Protein AF-A0A174A152-F1 (afdb_monomer)

Foldseek 3Di:
DVVVVLLVVVLCCCCPVVVHDCVLLVVLCVVCVVLCVVVVHDLLADALVSVVVSLLVPQALALVSSVSSLVSSLVSNQVCLVVVNHPVSDRNSVVQDSDPVSSLNSHNPVSNDQDAPVRLVVLCVPPDQLLLNLLLVCLLQLVDDVQSLQLQVFFLVQCDPQWHAGPVRDIAGHDPVSNVSLVVQLPDQWDADPVRDTDGFDQHGHSHTHHPPLPDPDSVSSSVVQQVSLVRSCVVSVPSQSGSVSSNLSSLLNLLVVCCVVVVDDLLCCLDLVNQVVSCRRNVCSPDDSVRCCSRHSSPD

Radius of gyration: 23.69 Å; Cα contacts (8 Å, |Δi|>4): 393; chains: 1; bounding box: 52×45×64 Å

Secondary structure (DSSP, 8-state):
-TTHHHHHHHHHHHHHTT---THHHHHHHHHHHHHHHHHT--GGG--HHHHHHHHHHT-BSSHHHHHHHHHHHHHHHHHHHHTT-SSS---GGGGS--SHHHHGGGB-TTTS----HHHHHHHHTT-S-HHHHHHHHHHHTT---SSGGGGGT-BGGGEETTEEEPTTS-EEEPPHHHHHHHHHHHT--EEE-TTS-EEE--BTTBSS-B-TT-----HHHHHHHHHHHHHHHHHHHT-TT-SHHHHHHHHHHHHHHHHHHHHT--TTTTTSHHHHHHHHHHH--TTS-HHHHHHHHGGG-

Organism: NCBI:txid40520

Solvent-accessible surface area (backbone atoms only — not comparable to full-atom values): 16749 Å² total; per-residue (Å²): 92,60,66,48,68,65,52,53,50,51,45,45,45,34,40,75,75,65,71,42,82,45,64,66,53,55,55,47,43,57,70,44,21,69,59,25,60,72,66,73,44,55,84,44,62,44,50,54,72,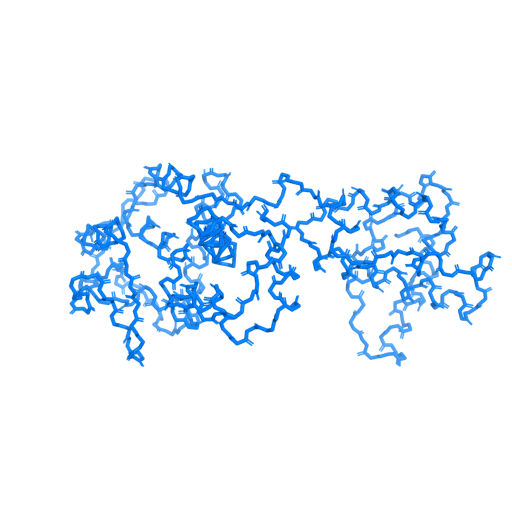56,46,58,54,51,51,50,69,62,54,26,58,44,66,64,62,42,52,51,51,50,54,49,52,36,54,51,18,48,49,33,34,76,69,68,69,27,86,84,58,57,56,40,61,73,74,56,66,83,51,67,80,71,46,53,80,35,46,28,69,86,65,46,63,65,58,48,69,67,54,49,53,60,56,42,66,76,49,84,50,42,43,60,39,31,54,54,51,30,40,22,62,24,50,57,64,99,54,63,22,53,60,57,67,36,43,48,90,37,50,58,88,46,38,38,51,45,97,89,67,54,66,28,69,48,53,72,69,51,43,52,29,35,57,56,13,34,69,50,54,57,47,62,46,94,89,66,52,71,40,71,39,64,45,76,57,17,23,33,47,41,49,84,83,63,89,59,86,48,65,67,53,30,36,52,50,52,50,52,52,33,52,51,51,22,62,77,71,69,38,92,44,50,42,74,70,47,28,34,50,18,32,55,50,40,51,51,52,51,48,28,66,76,67,72,45,53,88,83,58,52,58,41,68,78,53,37,51,70,54,22,74,39,55,74,49,66,84,54,52,51,69,58,47,45,66,72,46,53,92,79,112

Structure (mmCIF, N/CA/C/O backbone):
data_AF-A0A174A152-F1
#
_entry.id   AF-A0A174A152-F1
#
loop_
_atom_site.group_PDB
_atom_site.id
_atom_site.type_symbol
_atom_site.label_atom_id
_atom_site.label_alt_id
_atom_site.label_comp_id
_atom_site.label_asym_id
_atom_site.label_entity_id
_atom_site.label_seq_id
_atom_site.pdbx_PDB_ins_code
_atom_site.Cartn_x
_atom_site.Cartn_y
_atom_site.Cartn_z
_atom_site.occupancy
_atom_site.B_iso_or_equiv
_atom_site.auth_seq_id
_atom_site.auth_comp_id
_atom_site.auth_asym_id
_atom_site.auth_atom_id
_atom_site.pdbx_PDB_model_num
ATOM 1 N N . MET A 1 1 ? 19.607 -17.987 -16.609 1.00 89.00 1 MET A N 1
ATOM 2 C CA . MET A 1 1 ? 19.291 -16.715 -17.317 1.00 89.00 1 MET A CA 1
ATOM 3 C C . MET A 1 1 ? 19.514 -16.944 -18.815 1.00 89.00 1 MET A C 1
ATOM 5 O O . MET A 1 1 ? 20.278 -17.841 -19.132 1.00 89.00 1 MET A O 1
ATOM 9 N N . TYR A 1 2 ? 18.882 -16.218 -19.742 1.00 94.12 2 TYR A N 1
ATOM 10 C CA . TYR A 1 2 ? 19.313 -16.265 -21.159 1.00 94.12 2 TYR A CA 1
ATOM 11 C C . TYR A 1 2 ? 20.694 -15.599 -21.291 1.00 94.12 2 TYR A C 1
ATOM 13 O O . TYR A 1 2 ? 20.935 -14.659 -20.536 1.00 94.12 2 TYR A O 1
ATOM 21 N N . ASN A 1 3 ? 21.596 -16.071 -22.161 1.00 93.06 3 ASN A N 1
ATOM 22 C CA . ASN A 1 3 ? 22.979 -15.563 -22.280 1.00 93.06 3 ASN A CA 1
ATOM 23 C C . ASN A 1 3 ? 23.696 -15.390 -20.926 1.00 93.06 3 ASN A C 1
ATOM 25 O O . ASN A 1 3 ? 24.077 -14.290 -20.514 1.00 93.06 3 ASN A O 1
ATOM 29 N N . GLU A 1 4 ? 23.855 -16.494 -20.194 1.00 92.44 4 GLU A N 1
ATOM 30 C CA . GLU A 1 4 ? 24.301 -16.443 -18.798 1.00 92.44 4 GLU A CA 1
ATOM 31 C C . GLU A 1 4 ? 25.639 -15.750 -18.579 1.00 92.44 4 GLU A C 1
ATOM 33 O O . GLU A 1 4 ? 25.762 -15.004 -17.611 1.00 92.44 4 GLU A O 1
ATOM 38 N N . GLU A 1 5 ? 26.623 -15.980 -19.444 1.00 93.38 5 GLU A N 1
ATOM 39 C CA . GLU A 1 5 ? 27.961 -15.413 -19.269 1.00 93.38 5 GLU A CA 1
ATOM 40 C C . GLU A 1 5 ? 27.941 -13.885 -19.359 1.00 93.38 5 GLU A C 1
ATOM 42 O O . GLU A 1 5 ? 28.432 -13.214 -18.450 1.00 93.38 5 GLU A O 1
ATOM 47 N N . ARG A 1 6 ? 27.241 -13.334 -20.359 1.00 93.44 6 ARG A N 1
ATOM 48 C CA . ARG A 1 6 ? 27.034 -11.885 -20.521 1.00 93.44 6 ARG A CA 1
ATOM 49 C C . ARG A 1 6 ? 26.355 -11.277 -19.293 1.00 93.44 6 ARG A C 1
ATOM 51 O O . ARG A 1 6 ? 26.775 -10.249 -18.772 1.00 93.44 6 ARG A O 1
ATOM 58 N N . LYS A 1 7 ? 25.300 -11.918 -18.785 1.00 95.94 7 LYS A N 1
ATOM 59 C CA . LYS A 1 7 ? 24.581 -11.407 -17.608 1.00 95.94 7 LYS A CA 1
ATOM 60 C C . LYS A 1 7 ? 25.388 -11.545 -16.328 1.00 95.94 7 LYS A C 1
ATOM 62 O O . LYS A 1 7 ? 25.319 -10.659 -15.485 1.00 95.94 7 LYS A O 1
ATOM 67 N N . LYS A 1 8 ? 26.173 -12.612 -16.161 1.00 95.12 8 LYS A N 1
ATOM 68 C CA . LYS A 1 8 ? 27.110 -12.741 -15.033 1.00 95.12 8 LYS A CA 1
ATOM 69 C C . LYS A 1 8 ? 28.155 -11.629 -15.062 1.00 95.12 8 LYS A C 1
ATOM 71 O O . LYS A 1 8 ? 28.467 -11.092 -14.005 1.00 95.12 8 LYS A O 1
ATOM 76 N N . GLU A 1 9 ? 28.650 -11.265 -16.240 1.00 95.00 9 GLU A N 1
ATOM 77 C CA . GLU A 1 9 ? 29.581 -10.152 -16.415 1.00 95.00 9 GLU A CA 1
ATOM 78 C C . GLU A 1 9 ? 28.962 -8.811 -16.016 1.00 95.00 9 GLU A C 1
ATOM 80 O O . GLU A 1 9 ? 29.527 -8.112 -15.179 1.00 95.00 9 GLU A O 1
ATOM 85 N N . TYR A 1 10 ? 27.748 -8.514 -16.479 1.00 95.75 10 TYR A N 1
ATOM 86 C CA . TYR A 1 10 ? 27.031 -7.318 -16.034 1.00 95.75 10 TYR A CA 1
ATOM 87 C C . TYR A 1 10 ? 26.783 -7.295 -14.516 1.00 95.75 10 TYR A C 1
ATOM 89 O O . TYR A 1 10 ? 26.924 -6.262 -13.864 1.00 95.75 10 TYR A O 1
ATOM 97 N N . LEU A 1 11 ? 26.428 -8.437 -13.915 1.00 94.88 11 LEU A N 1
ATOM 98 C CA . LEU A 1 11 ? 26.234 -8.514 -12.464 1.00 94.88 11 LEU A CA 1
ATOM 99 C C . LEU A 1 11 ? 27.544 -8.290 -11.691 1.00 94.88 11 LEU A C 1
ATOM 101 O O . LEU A 1 11 ? 27.479 -7.735 -10.596 1.00 94.88 11 LEU A O 1
ATOM 105 N N . ARG A 1 12 ? 28.705 -8.685 -12.240 1.00 94.44 12 ARG A N 1
ATOM 106 C CA . ARG A 1 12 ? 30.021 -8.327 -11.680 1.00 94.44 12 ARG A CA 1
ATOM 107 C C . ARG A 1 12 ? 30.276 -6.831 -11.804 1.00 94.44 12 ARG A C 1
ATOM 109 O O . ARG A 1 12 ? 30.545 -6.212 -10.786 1.00 94.44 12 ARG A O 1
ATOM 116 N N . HIS A 1 13 ? 30.059 -6.244 -12.983 1.00 92.12 13 HIS A N 1
ATOM 117 C CA . HIS A 1 13 ? 30.176 -4.797 -13.209 1.00 92.12 13 HIS A CA 1
ATOM 118 C C . HIS A 1 13 ? 29.343 -3.977 -12.203 1.00 92.12 13 HIS A C 1
ATOM 120 O O . HIS A 1 13 ? 29.839 -3.031 -11.595 1.00 92.12 13 HIS A O 1
ATOM 126 N N . ILE A 1 14 ? 28.094 -4.380 -11.932 1.00 91.12 14 ILE A N 1
ATOM 127 C CA . ILE A 1 14 ? 27.245 -3.730 -10.914 1.00 91.12 14 ILE A CA 1
ATOM 128 C C . ILE A 1 14 ? 27.906 -3.725 -9.525 1.00 91.12 14 ILE A C 1
ATOM 130 O O . ILE A 1 14 ? 27.784 -2.744 -8.790 1.00 91.12 14 ILE A O 1
ATOM 134 N N . VAL A 1 15 ? 28.542 -4.828 -9.135 1.00 92.06 15 VAL A N 1
ATOM 135 C CA . VAL A 1 15 ? 29.136 -4.985 -7.801 1.00 92.06 15 VAL A CA 1
ATOM 136 C C . VAL A 1 15 ? 30.485 -4.284 -7.718 1.00 92.06 15 VAL A C 1
ATOM 138 O O . VAL A 1 15 ? 30.715 -3.520 -6.786 1.00 92.06 15 VAL A O 1
ATOM 141 N N . GLU A 1 16 ? 31.362 -4.567 -8.673 1.00 91.62 16 GLU A N 1
ATOM 142 C CA . GLU A 1 16 ? 32.774 -4.190 -8.659 1.00 91.62 16 GLU A CA 1
ATOM 143 C C . GLU A 1 16 ? 32.964 -2.724 -9.058 1.00 91.62 16 GLU A C 1
ATOM 145 O O . GLU A 1 16 ? 33.658 -1.992 -8.356 1.00 91.62 16 GLU A O 1
ATOM 150 N N . ASP A 1 17 ? 32.273 -2.269 -10.106 1.00 88.12 17 ASP A N 1
ATOM 151 C CA . ASP A 1 17 ? 32.495 -0.933 -10.668 1.00 88.12 17 ASP A CA 1
ATOM 152 C C . ASP A 1 17 ? 31.506 0.098 -10.112 1.00 88.12 17 ASP A C 1
ATOM 154 O O . ASP A 1 17 ? 31.862 1.254 -9.883 1.00 88.12 17 ASP A O 1
ATOM 158 N N . LEU A 1 18 ? 30.253 -0.307 -9.870 1.00 88.12 18 LEU A N 1
ATOM 159 C CA . LEU A 1 18 ? 29.205 0.606 -9.393 1.00 88.12 18 LEU A CA 1
ATOM 160 C C . LEU A 1 18 ? 28.971 0.539 -7.877 1.00 88.12 18 LEU A C 1
ATOM 162 O O . LEU A 1 18 ? 28.242 1.381 -7.346 1.00 88.12 18 LEU A O 1
ATOM 166 N N . GLY A 1 19 ? 29.531 -0.455 -7.178 1.00 86.56 19 GLY A N 1
ATOM 167 C CA . GLY A 1 19 ? 29.314 -0.657 -5.739 1.00 86.56 19 GLY A CA 1
ATOM 168 C C . GLY A 1 19 ? 27.847 -0.915 -5.368 1.00 86.56 19 GLY A C 1
ATOM 169 O O . GLY A 1 19 ? 27.404 -0.564 -4.274 1.00 86.56 19 GLY A O 1
ATOM 170 N N . GLN A 1 20 ? 27.055 -1.470 -6.290 1.00 88.31 20 GLN A N 1
ATOM 171 C CA . GLN A 1 20 ? 25.606 -1.627 -6.163 1.00 88.31 20 GLN A CA 1
ATOM 172 C C . GLN A 1 20 ? 25.186 -3.082 -5.911 1.00 88.31 20 GLN A C 1
ATOM 174 O O . GLN A 1 20 ? 25.922 -4.042 -6.118 1.00 88.31 20 GLN A O 1
ATOM 179 N N . THR A 1 21 ? 23.946 -3.258 -5.443 1.00 88.25 21 THR A N 1
ATOM 180 C CA . THR A 1 21 ? 23.367 -4.574 -5.129 1.00 88.25 21 THR A CA 1
ATOM 181 C C . THR A 1 21 ? 22.761 -5.232 -6.388 1.00 88.25 21 THR A C 1
ATOM 183 O O . THR A 1 21 ? 21.767 -4.720 -6.915 1.00 88.25 21 THR A O 1
ATOM 186 N N . PRO A 1 22 ? 23.264 -6.394 -6.854 1.00 90.50 22 PRO A N 1
ATOM 187 C CA . PRO A 1 22 ? 22.852 -7.014 -8.123 1.00 90.50 22 PRO A CA 1
ATOM 188 C C . PRO A 1 22 ? 21.510 -7.766 -8.061 1.00 90.50 22 PRO A C 1
ATOM 190 O O . PRO A 1 22 ? 20.989 -8.206 -9.085 1.00 90.50 22 PRO A O 1
ATOM 193 N N . GLN A 1 23 ? 20.921 -7.940 -6.875 1.00 90.62 23 GLN A N 1
ATOM 194 C CA . GLN A 1 23 ? 19.779 -8.830 -6.631 1.00 90.62 23 GLN A CA 1
ATOM 195 C C . GLN A 1 23 ? 18.553 -8.468 -7.475 1.00 90.62 23 GLN A C 1
ATOM 197 O O . GLN A 1 23 ? 17.862 -9.365 -7.954 1.00 90.62 23 GLN A O 1
ATOM 202 N N . SER A 1 24 ? 18.286 -7.171 -7.674 1.00 86.56 24 SER A N 1
ATOM 203 C CA . SER A 1 24 ? 17.142 -6.738 -8.491 1.00 86.56 24 SER A CA 1
ATOM 204 C C . SER A 1 24 ? 17.339 -7.104 -9.968 1.00 86.56 24 SER A C 1
ATOM 206 O O . SER A 1 24 ? 16.411 -7.626 -10.579 1.00 86.56 24 SER A O 1
ATOM 208 N N . ALA A 1 25 ? 18.546 -6.906 -10.512 1.00 92.19 25 ALA A N 1
ATOM 209 C CA . ALA A 1 25 ? 18.891 -7.295 -11.882 1.00 92.19 25 ALA A CA 1
ATOM 210 C C . ALA A 1 25 ? 18.849 -8.815 -12.060 1.00 92.19 25 ALA A C 1
ATOM 212 O O . ALA A 1 25 ? 18.153 -9.318 -12.938 1.00 92.19 25 ALA A O 1
ATOM 213 N N . LYS A 1 26 ? 19.480 -9.559 -11.146 1.00 93.94 26 LYS A N 1
ATOM 214 C CA . LYS A 1 26 ? 19.478 -11.027 -11.158 1.00 93.94 26 LYS A CA 1
ATOM 215 C C . LYS A 1 26 ? 18.062 -11.611 -11.120 1.00 93.94 26 LYS A C 1
ATOM 217 O O . LYS A 1 26 ? 17.754 -12.534 -11.869 1.00 93.94 26 LYS A O 1
ATOM 222 N N . ALA A 1 27 ? 17.193 -11.087 -10.252 1.00 92.25 27 ALA A N 1
ATOM 223 C CA . ALA A 1 27 ? 15.804 -11.533 -10.174 1.00 92.25 27 ALA A CA 1
ATOM 224 C C . ALA A 1 27 ? 15.047 -11.266 -11.483 1.00 92.25 27 ALA A C 1
ATOM 226 O O . ALA A 1 27 ? 14.267 -12.113 -11.921 1.00 92.25 27 ALA A O 1
ATOM 227 N N . LEU A 1 28 ? 15.297 -10.119 -12.120 1.00 93.56 28 LEU A N 1
ATOM 228 C CA . LEU A 1 28 ? 14.633 -9.748 -13.362 1.00 93.56 28 LEU A CA 1
ATOM 229 C C . LEU A 1 28 ? 15.108 -10.602 -14.542 1.00 93.56 28 LEU A C 1
ATOM 231 O O . LEU A 1 28 ? 14.268 -11.131 -15.255 1.00 93.56 28 LEU A O 1
ATOM 235 N N . PHE A 1 29 ? 16.410 -10.857 -14.668 1.00 96.06 29 PHE A N 1
ATOM 236 C CA . PHE A 1 29 ? 16.967 -11.746 -15.695 1.00 96.06 29 PHE A CA 1
ATOM 237 C C . PHE A 1 29 ? 16.467 -13.188 -15.613 1.00 96.06 29 PHE A C 1
ATOM 239 O O . PHE A 1 29 ? 16.352 -13.877 -16.623 1.00 96.06 29 PHE A O 1
ATOM 246 N N . ASN A 1 30 ? 16.185 -13.674 -14.404 1.00 94.25 30 ASN A N 1
ATOM 247 C CA . ASN A 1 30 ? 15.540 -14.974 -14.245 1.00 94.25 30 ASN A CA 1
ATOM 248 C C . ASN A 1 30 ? 14.075 -14.924 -14.684 1.00 94.25 30 ASN A C 1
ATOM 250 O O . ASN A 1 30 ? 13.597 -15.869 -15.297 1.00 94.25 30 ASN A O 1
ATOM 254 N N . LYS A 1 31 ? 13.376 -13.822 -14.395 1.00 92.69 31 LYS A N 1
ATOM 255 C CA . LYS A 1 31 ? 11.970 -13.627 -14.761 1.00 92.69 31 LYS A CA 1
ATOM 256 C C . LYS A 1 31 ? 11.764 -13.471 -16.273 1.00 92.69 31 LYS A C 1
ATOM 258 O O . LYS A 1 31 ? 10.715 -13.858 -16.769 1.00 92.69 31 LYS A O 1
ATOM 263 N N . THR A 1 32 ? 12.720 -12.882 -16.988 1.00 95.25 32 THR A N 1
ATOM 264 C CA . THR A 1 32 ? 12.633 -12.628 -18.438 1.00 95.25 32 THR A CA 1
ATOM 265 C C . THR A 1 32 ? 13.111 -13.795 -19.291 1.00 95.25 32 THR A C 1
ATOM 267 O O . THR A 1 32 ? 12.791 -13.825 -20.474 1.00 95.25 32 THR A O 1
ATOM 270 N N . LYS A 1 33 ? 13.842 -14.754 -18.704 1.00 95.19 33 LYS A N 1
ATOM 271 C CA . LYS A 1 33 ? 14.502 -15.854 -19.420 1.00 95.19 33 LYS A CA 1
ATOM 272 C C . LYS A 1 33 ? 13.580 -16.555 -20.417 1.00 95.19 33 LYS A C 1
ATOM 274 O O . LYS A 1 33 ? 13.961 -16.690 -21.567 1.00 95.19 33 LYS A O 1
ATOM 279 N N . ASP A 1 34 ? 12.387 -16.963 -19.994 1.00 93.75 34 ASP A N 1
ATOM 280 C CA . ASP A 1 34 ? 11.484 -17.734 -20.859 1.00 93.75 34 ASP A CA 1
ATOM 281 C C . ASP A 1 34 ? 11.028 -16.927 -22.088 1.00 93.75 34 ASP A C 1
ATOM 283 O O . ASP A 1 34 ? 10.806 -17.484 -23.159 1.00 93.75 34 ASP A O 1
ATOM 287 N N . TYR A 1 35 ? 10.914 -15.603 -21.949 1.00 95.81 35 TYR A N 1
ATOM 288 C CA . TYR A 1 35 ? 10.559 -14.710 -23.049 1.00 95.81 35 TYR A CA 1
ATOM 289 C C . TYR A 1 35 ? 11.751 -14.445 -23.984 1.00 95.81 35 TYR A C 1
ATOM 291 O O . TYR A 1 35 ? 11.583 -14.374 -25.196 1.00 95.81 35 TYR A O 1
ATOM 299 N N . GLU A 1 36 ? 12.962 -14.349 -23.433 1.00 96.69 36 GLU A N 1
ATOM 300 C CA . GLU A 1 36 ? 14.207 -14.275 -24.210 1.00 96.69 36 GLU A CA 1
ATOM 301 C C . GLU A 1 36 ? 14.470 -15.568 -24.994 1.00 96.69 36 GLU A C 1
ATOM 303 O O . GLU A 1 36 ? 14.772 -15.505 -26.183 1.00 96.69 36 GLU A O 1
ATOM 308 N N . ASP A 1 37 ? 14.268 -16.732 -24.364 1.00 95.62 37 ASP A N 1
ATOM 309 C CA . ASP A 1 37 ? 14.347 -18.051 -25.007 1.00 95.62 37 ASP A CA 1
ATOM 310 C C . ASP A 1 37 ? 13.328 -18.158 -26.157 1.00 95.62 37 ASP A C 1
ATOM 312 O O . ASP A 1 37 ? 13.658 -18.653 -27.233 1.00 95.62 37 ASP A O 1
ATOM 316 N N . LEU A 1 38 ? 12.099 -17.659 -25.956 1.00 95.06 38 LEU A N 1
ATOM 317 C CA . LEU A 1 38 ? 11.043 -17.658 -26.975 1.00 95.06 38 LEU A CA 1
ATOM 318 C C . LEU A 1 38 ? 11.417 -16.826 -28.209 1.00 95.06 38 LEU A C 1
ATOM 320 O O . LEU A 1 38 ? 11.110 -17.223 -29.332 1.00 95.06 38 LEU A O 1
ATOM 324 N N . LEU A 1 39 ? 12.042 -15.666 -28.003 1.00 95.06 39 LEU A N 1
ATOM 325 C CA . LEU A 1 39 ? 12.462 -14.778 -29.090 1.00 95.06 39 LEU A CA 1
ATOM 326 C C . LEU A 1 39 ? 13.845 -15.130 -29.647 1.00 95.06 39 LEU A C 1
ATOM 328 O O . LEU A 1 39 ? 14.214 -14.615 -30.702 1.00 95.06 39 LEU A O 1
ATOM 332 N N . ASN A 1 40 ? 14.596 -15.993 -28.954 1.00 95.50 40 ASN A N 1
ATOM 333 C CA . ASN A 1 40 ? 16.005 -16.281 -29.207 1.00 95.50 40 ASN A CA 1
ATOM 334 C C . ASN A 1 40 ? 16.840 -14.991 -29.337 1.00 95.50 40 ASN A C 1
ATOM 336 O O . ASN A 1 40 ? 17.638 -14.824 -30.262 1.00 95.50 40 ASN A O 1
ATOM 340 N N . LYS A 1 41 ? 16.595 -14.047 -28.423 1.00 95.06 41 LYS A N 1
ATOM 341 C CA . LYS A 1 41 ? 17.211 -12.716 -28.385 1.00 95.06 41 LYS A CA 1
ATOM 342 C C . LYS A 1 41 ? 17.517 -12.321 -26.949 1.00 95.06 41 LYS A C 1
ATOM 344 O O . LYS A 1 41 ? 16.787 -12.685 -26.030 1.00 95.06 41 LYS A O 1
ATOM 349 N N . ASP A 1 42 ? 18.583 -11.552 -26.771 1.00 95.81 42 ASP A N 1
ATOM 350 C CA . ASP A 1 42 ? 18.915 -10.966 -25.476 1.00 95.81 42 ASP A CA 1
ATOM 351 C C . ASP A 1 42 ? 18.057 -9.725 -25.207 1.00 95.81 42 ASP A C 1
ATOM 353 O O . ASP A 1 42 ? 17.697 -9.012 -26.142 1.00 95.81 42 ASP A O 1
ATOM 357 N N . LEU A 1 43 ? 17.763 -9.432 -23.937 1.00 95.38 43 LEU A N 1
ATOM 358 C CA . LEU A 1 43 ? 17.033 -8.224 -23.530 1.00 95.38 43 LEU A CA 1
ATOM 359 C C . LEU A 1 43 ? 17.594 -6.923 -24.112 1.00 95.38 43 LEU A C 1
ATOM 361 O O . LEU A 1 43 ? 16.805 -5.999 -24.308 1.00 95.38 43 LEU A O 1
ATOM 365 N N . CYS A 1 44 ? 18.912 -6.818 -24.319 1.00 95.50 44 CYS A N 1
ATOM 366 C CA . CYS A 1 44 ? 19.525 -5.618 -24.898 1.00 95.50 44 CYS A CA 1
ATOM 367 C C . CYS A 1 44 ? 19.273 -5.456 -26.403 1.00 95.50 44 CYS A C 1
ATOM 369 O O . CYS A 1 44 ? 19.519 -4.379 -26.930 1.00 95.50 44 CYS A O 1
ATOM 371 N N . ASP A 1 45 ? 18.790 -6.506 -27.068 1.00 96.06 45 ASP A N 1
ATOM 372 C CA . ASP A 1 45 ? 18.560 -6.570 -28.516 1.00 96.06 45 ASP A CA 1
ATOM 373 C C . ASP A 1 45 ? 17.056 -6.621 -28.855 1.00 96.06 45 ASP A C 1
ATOM 375 O O . ASP A 1 45 ? 16.653 -6.977 -29.966 1.00 96.06 45 ASP A O 1
ATOM 379 N N . PHE A 1 46 ? 16.194 -6.334 -27.875 1.00 96.75 46 PHE A N 1
ATOM 380 C CA . PHE A 1 46 ? 14.752 -6.275 -28.083 1.00 96.75 46 PHE A CA 1
ATOM 381 C C . PHE A 1 46 ? 14.349 -4.960 -28.743 1.00 96.75 46 PHE A C 1
ATOM 383 O O . PHE A 1 46 ? 14.719 -3.882 -28.291 1.00 96.75 46 PHE A O 1
ATOM 390 N N . THR A 1 47 ? 13.474 -5.053 -29.738 1.00 95.88 47 THR A N 1
ATOM 391 C CA . THR A 1 47 ? 12.761 -3.901 -30.299 1.00 95.88 47 THR A CA 1
ATOM 392 C C . THR A 1 47 ? 11.722 -3.363 -29.312 1.00 95.88 47 THR A C 1
ATOM 394 O O . THR A 1 47 ? 11.221 -4.096 -28.452 1.00 95.88 47 THR A O 1
ATOM 397 N N . PHE A 1 48 ? 11.284 -2.113 -29.489 1.00 94.31 48 PHE A N 1
ATOM 398 C CA . PHE A 1 48 ? 10.218 -1.530 -28.665 1.00 94.31 48 PHE A CA 1
ATOM 399 C C . PHE A 1 48 ? 8.944 -2.396 -28.607 1.00 94.31 48 PHE A C 1
ATOM 401 O O . PHE A 1 48 ? 8.356 -2.571 -27.541 1.00 94.31 48 PHE A O 1
ATOM 408 N N . SER A 1 49 ? 8.535 -3.008 -29.727 1.00 95.12 49 SER A N 1
ATOM 409 C CA . SER A 1 49 ? 7.358 -3.892 -29.758 1.00 95.12 49 SER A CA 1
ATOM 410 C C . SER A 1 49 ? 7.533 -5.150 -28.896 1.00 95.12 49 SER A C 1
ATOM 412 O O . SER A 1 49 ? 6.584 -5.612 -28.259 1.00 95.12 49 SER A O 1
ATOM 414 N N . GLU A 1 50 ? 8.741 -5.712 -28.857 1.00 96.31 50 GLU A N 1
ATOM 415 C CA . GLU A 1 50 ? 9.062 -6.872 -28.020 1.00 96.31 50 GLU A CA 1
ATOM 416 C C . GLU A 1 50 ? 9.109 -6.486 -26.537 1.00 96.31 50 GLU A C 1
ATOM 418 O O . GLU A 1 50 ? 8.629 -7.254 -25.698 1.00 96.31 50 GLU A O 1
ATOM 423 N N . ILE A 1 51 ? 9.599 -5.281 -26.226 1.00 96.25 51 ILE A N 1
ATOM 424 C CA . ILE A 1 51 ? 9.611 -4.706 -24.877 1.00 96.25 51 ILE A CA 1
ATOM 425 C C . ILE A 1 51 ? 8.184 -4.429 -24.376 1.00 96.25 51 ILE A C 1
ATOM 427 O O . ILE A 1 51 ? 7.848 -4.832 -23.263 1.00 96.25 51 ILE A O 1
ATOM 431 N N . ASP A 1 52 ? 7.319 -3.801 -25.178 1.00 93.38 52 ASP A N 1
ATOM 432 C CA . ASP A 1 52 ? 5.911 -3.519 -24.830 1.00 93.38 52 ASP A CA 1
ATOM 433 C C . ASP A 1 52 ? 5.154 -4.807 -24.441 1.00 93.38 52 ASP A C 1
ATOM 435 O O . ASP A 1 52 ? 4.478 -4.883 -23.404 1.00 93.38 52 ASP A O 1
ATOM 439 N N . LYS A 1 53 ? 5.367 -5.883 -25.206 1.00 93.25 53 LYS A N 1
ATOM 440 C CA . LYS A 1 53 ? 4.839 -7.216 -24.888 1.00 93.25 53 LYS A CA 1
ATOM 441 C C . LYS A 1 53 ? 5.459 -7.800 -23.619 1.00 93.25 53 LYS A C 1
ATOM 443 O O . LYS A 1 53 ? 4.717 -8.291 -22.766 1.00 93.25 53 LYS A O 1
ATOM 448 N N . LEU A 1 54 ? 6.782 -7.713 -23.445 1.00 94.44 54 LEU A N 1
ATOM 449 C CA . LEU A 1 54 ? 7.466 -8.190 -22.238 1.00 94.44 54 LEU A CA 1
ATOM 450 C C . LEU A 1 54 ? 6.909 -7.518 -20.978 1.00 94.44 54 LEU A C 1
ATOM 452 O O . LEU A 1 54 ? 6.585 -8.205 -20.008 1.00 94.44 54 LEU A O 1
ATOM 456 N N . LEU A 1 55 ? 6.770 -6.190 -20.981 1.00 92.81 55 LEU A N 1
ATOM 457 C CA . LEU A 1 55 ? 6.261 -5.436 -19.833 1.00 92.81 55 LEU A CA 1
ATOM 458 C C . LEU A 1 55 ? 4.845 -5.875 -19.451 1.00 92.81 55 LEU A C 1
ATOM 460 O O . LEU A 1 55 ? 4.541 -5.990 -18.261 1.00 92.81 55 LEU A O 1
ATOM 464 N N . SER A 1 56 ? 4.016 -6.218 -20.439 1.00 88.62 56 SER A N 1
ATOM 465 C CA . SER A 1 56 ? 2.672 -6.761 -20.214 1.00 88.62 56 SER A CA 1
ATOM 466 C C . SER A 1 56 ? 2.689 -8.109 -19.473 1.00 88.62 56 SER A C 1
ATOM 468 O O . SER A 1 56 ? 1.785 -8.396 -18.688 1.00 88.62 56 SER A O 1
ATOM 470 N N . THR A 1 57 ? 3.747 -8.917 -19.622 1.00 88.81 57 THR A N 1
ATOM 471 C CA . THR A 1 57 ? 3.892 -10.196 -18.895 1.00 88.81 57 THR A CA 1
ATOM 472 C C . THR A 1 57 ? 4.249 -10.023 -17.418 1.00 88.81 57 THR A C 1
ATOM 474 O O . THR A 1 57 ? 4.057 -10.932 -16.607 1.00 88.81 57 THR A O 1
ATOM 477 N N . PHE A 1 58 ? 4.766 -8.857 -17.012 1.00 85.69 58 PHE A N 1
ATOM 478 C CA . PHE A 1 58 ? 5.293 -8.683 -15.659 1.00 85.69 58 PHE A CA 1
ATOM 479 C C . PHE A 1 58 ? 4.236 -8.719 -14.563 1.00 85.69 58 PHE A C 1
ATOM 481 O O . PHE A 1 58 ? 4.619 -8.922 -13.401 1.00 85.69 58 PHE A O 1
ATOM 488 N N . ALA A 1 59 ? 2.959 -8.546 -14.910 1.00 76.81 59 ALA A N 1
ATOM 489 C CA . ALA A 1 59 ? 1.838 -8.525 -13.979 1.00 76.81 59 ALA A CA 1
ATOM 490 C C . ALA A 1 59 ? 2.129 -7.632 -12.755 1.00 76.81 59 ALA A C 1
ATOM 492 O O . ALA A 1 59 ? 1.989 -8.057 -11.597 1.00 76.81 59 ALA A O 1
ATOM 493 N N . ALA A 1 60 ? 2.628 -6.419 -13.019 1.00 83.12 60 ALA A N 1
ATOM 494 C CA . ALA A 1 60 ? 3.051 -5.484 -11.987 1.00 83.12 60 ALA A CA 1
ATOM 495 C C . ALA A 1 60 ? 1.846 -5.028 -11.152 1.00 83.12 60 ALA A C 1
ATOM 497 O O . ALA A 1 60 ? 0.762 -4.795 -11.679 1.00 83.12 60 ALA A O 1
ATOM 498 N N . SER A 1 61 ? 2.041 -4.907 -9.836 1.00 74.62 61 SER A N 1
ATOM 499 C CA . SER A 1 61 ? 0.979 -4.485 -8.907 1.00 74.62 61 SER A CA 1
ATOM 500 C C . SER A 1 61 ? 0.957 -2.977 -8.642 1.00 74.62 61 SER A C 1
ATOM 502 O O . SER A 1 61 ? 0.054 -2.499 -7.967 1.00 74.62 61 SER A O 1
ATOM 504 N N . SER A 1 62 ? 1.948 -2.229 -9.139 1.00 80.31 62 SER A N 1
ATOM 505 C CA . SER A 1 62 ? 2.014 -0.769 -9.030 1.00 80.31 62 SER A CA 1
ATOM 506 C C . SER A 1 62 ? 2.933 -0.163 -10.094 1.00 80.31 62 SER A C 1
ATOM 508 O O . SER A 1 62 ? 3.854 -0.828 -10.581 1.00 80.31 62 SER A O 1
ATOM 510 N N . ILE A 1 63 ? 2.721 1.122 -10.405 1.00 87.44 63 ILE A N 1
ATOM 511 C CA . ILE A 1 63 ? 3.554 1.890 -11.347 1.00 87.44 63 ILE A CA 1
ATOM 512 C C . ILE A 1 63 ? 5.013 1.933 -10.884 1.00 87.44 63 ILE A C 1
ATOM 514 O O . ILE A 1 63 ? 5.921 1.711 -11.676 1.00 87.44 63 ILE A O 1
ATOM 518 N N . ASN A 1 64 ? 5.263 2.144 -9.590 1.00 86.31 64 ASN A N 1
ATOM 519 C CA . ASN A 1 64 ? 6.630 2.206 -9.061 1.00 86.31 64 ASN A CA 1
ATOM 520 C C . ASN A 1 64 ? 7.381 0.876 -9.208 1.00 86.31 64 ASN A C 1
ATOM 522 O O . ASN A 1 64 ? 8.570 0.875 -9.525 1.00 86.31 64 ASN A O 1
ATOM 526 N N . ALA A 1 65 ? 6.700 -0.258 -9.012 1.00 86.00 65 ALA A N 1
ATOM 527 C CA . ALA A 1 65 ? 7.305 -1.567 -9.245 1.00 86.00 65 ALA A CA 1
ATOM 528 C C . ALA A 1 65 ? 7.667 -1.756 -10.726 1.00 86.00 65 ALA A C 1
ATOM 530 O O . ALA A 1 65 ? 8.741 -2.269 -11.038 1.00 86.00 65 ALA A O 1
ATOM 531 N N . LEU A 1 66 ? 6.799 -1.300 -11.632 1.00 91.12 66 LEU A N 1
ATOM 532 C CA . LEU A 1 66 ? 7.045 -1.354 -13.068 1.00 91.12 66 LEU A CA 1
ATOM 533 C C . LEU A 1 66 ? 8.214 -0.453 -13.487 1.00 91.12 66 LEU A C 1
ATOM 535 O O . LEU A 1 66 ? 9.140 -0.936 -14.132 1.00 91.12 66 LEU A O 1
ATOM 539 N N . ARG A 1 67 ? 8.230 0.814 -13.052 1.00 92.38 67 ARG A N 1
ATOM 540 C CA . ARG A 1 67 ? 9.326 1.760 -13.324 1.00 92.38 67 ARG A CA 1
ATOM 541 C C . ARG A 1 67 ? 10.670 1.243 -12.826 1.00 92.38 67 ARG A C 1
ATOM 543 O O . ARG A 1 67 ? 11.672 1.386 -13.519 1.00 92.38 67 ARG A O 1
ATOM 550 N N . LYS A 1 68 ? 10.694 0.601 -11.651 1.00 91.12 68 LYS A N 1
ATOM 551 C CA . LYS A 1 68 ? 11.906 -0.040 -11.128 1.00 91.12 68 LYS A CA 1
ATOM 552 C C . LYS A 1 68 ? 12.402 -1.141 -12.068 1.00 91.12 68 LYS A C 1
ATOM 554 O O . LYS A 1 68 ? 13.593 -1.183 -12.354 1.00 91.12 68 LYS A O 1
ATOM 559 N N . ASN A 1 69 ? 11.509 -2.002 -12.558 1.00 93.00 69 ASN A N 1
ATOM 560 C CA . ASN A 1 69 ? 11.888 -3.051 -13.507 1.00 93.00 69 ASN A CA 1
ATOM 561 C C . ASN A 1 69 ? 12.400 -2.453 -14.824 1.00 93.00 69 ASN A C 1
ATOM 563 O O . ASN A 1 69 ? 13.471 -2.845 -15.271 1.00 93.00 69 ASN A O 1
ATOM 567 N N . ILE A 1 70 ? 11.694 -1.469 -15.394 1.00 95.06 70 ILE A N 1
ATOM 568 C CA . ILE A 1 70 ? 12.117 -0.777 -16.624 1.00 95.06 70 ILE A CA 1
ATOM 569 C C . ILE A 1 70 ? 13.503 -0.152 -16.440 1.00 95.06 70 ILE A C 1
ATOM 571 O O . ILE A 1 70 ? 14.374 -0.356 -17.272 1.00 95.06 70 ILE A O 1
ATOM 575 N N . SER A 1 71 ? 13.744 0.542 -15.323 1.00 94.56 71 SER A N 1
ATOM 576 C CA . SER A 1 71 ? 15.043 1.164 -15.040 1.00 94.56 71 SER A CA 1
ATOM 577 C C . SER A 1 71 ? 16.185 0.147 -14.964 1.00 94.56 71 SER A C 1
ATOM 579 O O . SER A 1 71 ? 17.287 0.439 -15.417 1.00 94.56 71 SER A O 1
ATOM 581 N N . VAL A 1 72 ? 15.938 -1.043 -14.411 1.00 94.50 72 VAL A N 1
ATOM 582 C CA . VAL A 1 72 ? 16.936 -2.121 -14.366 1.00 94.50 72 VAL A CA 1
ATOM 583 C C . VAL A 1 72 ? 17.236 -2.658 -15.768 1.00 94.50 72 VAL A C 1
ATOM 585 O O . VAL A 1 72 ? 18.403 -2.846 -16.093 1.00 94.50 72 VAL A O 1
ATOM 588 N N . LEU A 1 73 ? 16.211 -2.876 -16.599 1.00 96.00 73 LEU A N 1
ATOM 589 C CA . LEU A 1 73 ? 16.393 -3.350 -17.978 1.00 96.00 73 LEU A CA 1
ATOM 590 C C . LEU A 1 73 ? 17.099 -2.310 -18.850 1.00 96.00 73 LEU A C 1
ATOM 592 O O . LEU A 1 73 ? 18.048 -2.651 -19.548 1.00 96.00 73 LEU A O 1
ATOM 596 N N . ARG A 1 74 ? 16.696 -1.040 -18.734 1.00 96.31 74 ARG A N 1
ATOM 597 C CA . ARG A 1 74 ? 17.316 0.091 -19.431 1.00 96.31 74 ARG A CA 1
ATOM 598 C C . ARG A 1 74 ? 18.809 0.173 -19.134 1.00 96.31 74 ARG A C 1
ATOM 600 O O . ARG A 1 74 ? 19.597 0.162 -20.064 1.00 96.31 74 ARG A O 1
ATOM 607 N N . LYS A 1 75 ? 19.201 0.126 -17.854 1.00 95.31 75 LYS A N 1
ATOM 608 C CA . LYS A 1 75 ? 20.618 0.141 -17.444 1.00 95.31 75 LYS A CA 1
ATOM 609 C C . LYS A 1 75 ? 21.419 -1.046 -17.975 1.00 95.31 75 LYS A C 1
ATOM 611 O O . LYS A 1 75 ? 22.625 -0.929 -18.171 1.00 95.31 75 LYS A O 1
ATOM 616 N N . TYR A 1 76 ? 20.784 -2.205 -18.134 1.00 96.56 76 TYR A N 1
ATOM 617 C CA . TYR A 1 76 ? 21.444 -3.368 -18.716 1.00 96.56 76 TYR A CA 1
ATOM 618 C C . TYR A 1 76 ? 21.673 -3.188 -20.220 1.00 96.56 76 TYR A C 1
ATOM 620 O O . TYR A 1 76 ? 22.770 -3.462 -20.704 1.00 96.56 76 TYR A O 1
ATOM 628 N N . ALA A 1 77 ? 20.668 -2.685 -20.941 1.00 96.19 77 ALA A N 1
ATOM 629 C CA . ALA A 1 77 ? 20.794 -2.354 -22.355 1.00 96.19 77 ALA A CA 1
ATOM 630 C C . ALA A 1 77 ? 21.836 -1.246 -22.590 1.00 96.19 77 ALA A C 1
ATOM 632 O O . ALA A 1 77 ? 22.688 -1.412 -23.458 1.00 96.19 77 ALA A O 1
ATOM 633 N N . ASP A 1 78 ? 21.854 -0.199 -21.756 1.00 95.75 78 ASP A N 1
ATOM 634 C CA . ASP A 1 78 ? 22.879 0.859 -21.772 1.00 95.75 78 ASP A CA 1
ATOM 635 C C . ASP A 1 78 ? 24.288 0.280 -21.652 1.00 95.75 78 ASP A C 1
ATOM 637 O O . ASP A 1 78 ? 25.180 0.616 -22.429 1.00 95.75 78 ASP A O 1
ATOM 641 N N . TRP A 1 79 ? 24.492 -0.621 -20.688 1.00 96.25 79 TRP A N 1
ATOM 642 C CA . TRP A 1 79 ? 25.782 -1.273 -20.499 1.00 96.25 79 TRP A CA 1
ATOM 643 C C . TRP A 1 79 ? 26.173 -2.108 -21.725 1.00 96.25 79 TRP A C 1
ATOM 645 O O . TRP A 1 79 ? 27.294 -1.979 -22.214 1.00 96.25 79 TRP A O 1
ATOM 655 N N . CYS A 1 80 ? 25.243 -2.886 -22.286 1.00 95.50 80 CYS A N 1
ATOM 656 C CA . CYS A 1 80 ? 25.497 -3.662 -23.504 1.00 95.50 80 CYS A CA 1
ATOM 657 C C . CYS A 1 80 ? 25.863 -2.766 -24.699 1.00 95.50 80 CYS A C 1
ATOM 659 O O . CYS A 1 80 ? 26.763 -3.122 -25.460 1.00 95.50 80 CYS A O 1
ATOM 661 N N . CYS A 1 81 ? 25.218 -1.604 -24.840 1.00 93.88 81 CYS A N 1
ATOM 662 C CA . CYS A 1 81 ? 25.568 -0.608 -25.854 1.00 93.88 81 CYS A CA 1
ATOM 663 C C . CYS A 1 81 ? 26.966 -0.024 -25.596 1.00 93.88 81 CYS A C 1
ATOM 665 O O . CYS A 1 81 ? 27.803 0.030 -26.492 1.00 93.88 81 CYS A O 1
ATOM 667 N N . SER A 1 82 ? 27.285 0.325 -24.344 1.00 93.62 82 SER A N 1
ATOM 668 C CA . SER A 1 82 ? 28.607 0.858 -23.978 1.00 93.62 82 SER A CA 1
ATOM 669 C C . SER A 1 82 ? 29.754 -0.118 -24.271 1.00 93.62 82 SER A C 1
ATOM 671 O O . SER A 1 82 ? 30.863 0.300 -24.604 1.00 93.62 82 SER A O 1
ATOM 673 N N . CYS A 1 83 ? 29.477 -1.422 -24.208 1.00 92.31 83 CYS A N 1
ATOM 674 C CA . CYS A 1 83 ? 30.421 -2.478 -24.551 1.00 92.31 83 CYS A CA 1
ATOM 675 C C . CYS A 1 83 ? 30.404 -2.858 -26.046 1.00 92.31 83 CYS A C 1
ATOM 677 O O . CYS A 1 83 ? 31.160 -3.744 -26.439 1.00 92.31 83 CYS A O 1
ATOM 679 N N . ASN A 1 84 ? 29.575 -2.215 -26.880 1.00 91.25 84 ASN A N 1
ATOM 680 C CA . ASN A 1 84 ? 29.328 -2.561 -28.289 1.00 91.25 84 ASN A CA 1
ATOM 681 C C . ASN A 1 84 ? 28.903 -4.030 -28.494 1.00 91.25 84 ASN A C 1
ATOM 683 O O . ASN A 1 84 ? 29.323 -4.690 -29.443 1.00 91.25 84 ASN A O 1
ATOM 687 N N . ILE A 1 85 ? 28.102 -4.558 -27.566 1.00 91.00 85 ILE A N 1
ATOM 688 C CA . ILE A 1 85 ? 27.598 -5.940 -27.589 1.00 91.00 85 ILE A CA 1
ATOM 689 C C . ILE A 1 85 ? 26.176 -6.008 -28.174 1.00 91.00 85 ILE A C 1
ATOM 691 O O . ILE A 1 85 ? 25.765 -7.067 -28.653 1.00 91.00 85 ILE A O 1
ATOM 695 N N . SER A 1 86 ? 25.432 -4.898 -28.125 1.00 89.12 86 SER A N 1
ATOM 696 C CA . SER A 1 86 ? 24.103 -4.774 -28.738 1.00 89.12 86 SER A CA 1
ATOM 697 C C . SER A 1 86 ? 24.197 -4.758 -30.270 1.00 89.12 86 SER A C 1
ATOM 699 O O . SER A 1 86 ? 25.149 -4.210 -30.827 1.00 89.12 86 SER A O 1
ATOM 701 N N . ILE A 1 87 ? 23.216 -5.365 -30.947 1.00 88.31 87 ILE A N 1
ATOM 702 C CA . ILE A 1 87 ? 23.211 -5.541 -32.411 1.00 88.31 87 ILE A CA 1
ATOM 703 C C . ILE A 1 87 ? 23.156 -4.205 -33.163 1.00 88.31 87 ILE A C 1
ATOM 705 O O . ILE A 1 87 ? 23.934 -3.994 -34.093 1.00 88.31 87 ILE A O 1
ATOM 709 N N . ASP A 1 88 ? 22.224 -3.325 -32.803 1.00 89.38 88 ASP A N 1
ATOM 710 C CA . ASP A 1 88 ? 22.043 -2.010 -33.434 1.00 89.38 88 ASP A CA 1
ATOM 711 C C . ASP A 1 88 ? 22.609 -0.861 -32.593 1.00 89.38 88 ASP A C 1
ATOM 713 O O . ASP A 1 88 ? 22.659 0.277 -33.062 1.00 89.38 88 ASP A O 1
ATOM 717 N N . ASN A 1 89 ? 23.100 -1.175 -31.389 1.00 90.69 89 ASN A N 1
ATOM 718 C CA . ASN A 1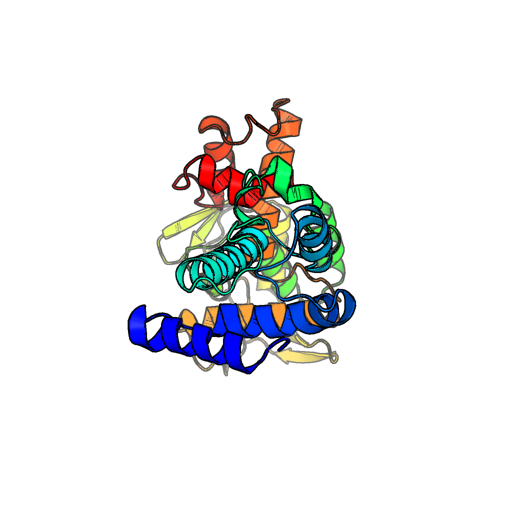 89 ? 23.661 -0.227 -30.437 1.00 90.69 89 ASN A CA 1
ATOM 719 C C . ASN A 1 89 ? 22.662 0.867 -30.014 1.0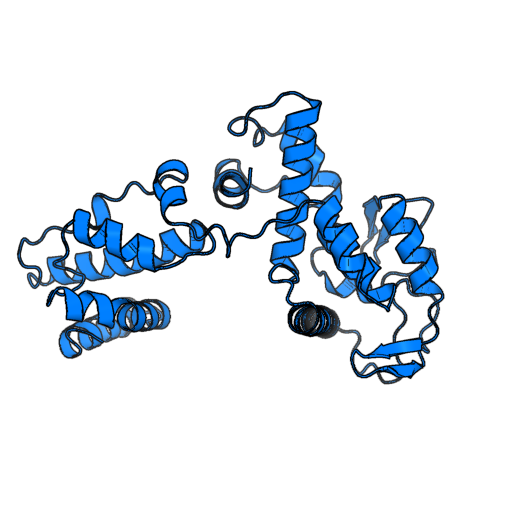0 90.69 89 ASN A C 1
ATOM 721 O O . ASN A 1 89 ? 23.058 2.002 -29.733 1.00 90.69 89 ASN A O 1
ATOM 725 N N . ILE A 1 90 ? 21.365 0.535 -29.990 1.00 92.12 90 ILE A N 1
ATOM 726 C CA . ILE A 1 90 ? 20.277 1.427 -29.584 1.00 92.12 90 ILE A CA 1
ATOM 727 C C . ILE A 1 90 ? 19.598 0.867 -28.332 1.00 92.12 90 ILE A C 1
ATOM 729 O O . ILE A 1 90 ? 19.169 -0.284 -28.277 1.00 92.12 90 ILE A O 1
ATOM 733 N N . ASN A 1 91 ? 19.422 1.712 -27.315 1.00 94.75 91 ASN A N 1
ATOM 734 C CA . ASN A 1 91 ? 18.638 1.348 -26.141 1.00 94.75 91 ASN A CA 1
ATOM 735 C C . ASN A 1 91 ? 17.139 1.603 -26.365 1.00 94.75 91 ASN A C 1
ATOM 737 O O . ASN A 1 91 ? 16.600 2.648 -26.001 1.00 94.75 91 ASN A O 1
ATOM 741 N N . HIS A 1 92 ? 16.429 0.612 -26.899 1.00 95.50 92 HIS A N 1
ATOM 742 C CA . HIS A 1 92 ? 14.982 0.700 -27.138 1.00 95.50 92 HIS A CA 1
ATOM 743 C C . HIS A 1 92 ? 14.123 0.857 -25.863 1.00 95.50 92 HIS A C 1
ATOM 745 O O . HIS A 1 92 ? 12.934 1.169 -25.948 1.00 95.50 92 HIS A O 1
ATOM 751 N N . TYR A 1 93 ? 14.684 0.693 -24.655 1.00 95.62 93 TYR A N 1
ATOM 752 C CA . TYR A 1 93 ? 13.963 1.013 -23.415 1.00 95.62 93 TYR A CA 1
ATOM 753 C C . TYR A 1 93 ? 13.821 2.526 -23.187 1.00 95.62 93 TYR A C 1
ATOM 755 O O . TYR A 1 93 ? 13.010 2.934 -22.347 1.00 95.62 93 TYR A O 1
ATOM 763 N N . ASP A 1 94 ? 14.581 3.367 -23.893 1.00 94.25 94 ASP A N 1
ATOM 764 C CA . ASP A 1 94 ? 14.455 4.830 -23.834 1.00 94.25 94 ASP A CA 1
ATOM 765 C C . ASP A 1 94 ? 13.228 5.357 -24.583 1.00 94.25 94 ASP A C 1
ATOM 767 O O . ASP A 1 94 ? 12.743 6.443 -24.278 1.00 94.25 94 ASP A O 1
ATOM 771 N N . GLU A 1 95 ? 12.648 4.552 -25.474 1.00 93.25 95 GLU A N 1
ATOM 772 C CA . GLU A 1 95 ? 11.382 4.863 -26.152 1.00 93.25 95 GLU A CA 1
ATOM 773 C C . GLU A 1 95 ? 10.159 4.730 -25.231 1.00 93.25 95 GLU A C 1
ATOM 775 O O . GLU A 1 95 ? 9.055 5.153 -25.578 1.00 93.25 95 GLU A O 1
ATOM 780 N N . ILE A 1 96 ? 10.322 4.129 -24.047 1.00 93.12 96 ILE A N 1
ATOM 781 C CA . ILE A 1 96 ? 9.227 3.981 -23.090 1.00 93.12 96 ILE A CA 1
ATOM 782 C C . ILE A 1 96 ? 8.929 5.326 -22.432 1.00 93.12 96 ILE A C 1
ATOM 784 O O . ILE A 1 96 ? 9.705 5.812 -21.604 1.00 93.12 96 ILE A O 1
ATOM 788 N N . ASP A 1 97 ? 7.729 5.839 -22.695 1.00 91.81 97 ASP A N 1
ATOM 789 C CA . ASP A 1 97 ? 7.145 6.917 -21.910 1.00 91.81 97 ASP A CA 1
ATOM 790 C C . ASP A 1 97 ? 6.917 6.462 -20.456 1.00 91.81 97 ASP A C 1
ATOM 792 O O . ASP A 1 97 ? 6.162 5.527 -20.165 1.00 91.81 97 ASP A O 1
ATOM 796 N N . MET A 1 98 ? 7.619 7.125 -19.537 1.00 89.75 98 MET A N 1
ATOM 797 C CA . MET A 1 98 ? 7.616 6.814 -18.111 1.00 89.75 98 MET A CA 1
ATOM 798 C C . MET A 1 98 ? 6.468 7.492 -17.354 1.00 89.75 98 MET A C 1
ATOM 800 O O . MET A 1 98 ? 6.373 7.298 -16.133 1.00 89.75 98 MET A O 1
ATOM 804 N N . GLU A 1 99 ? 5.607 8.255 -18.032 1.00 88.62 99 GLU A N 1
ATOM 805 C CA . GLU A 1 99 ? 4.414 8.864 -17.448 1.00 88.62 99 GLU A CA 1
ATOM 806 C C . GLU A 1 99 ? 3.400 7.821 -16.960 1.00 88.62 99 GLU A C 1
ATOM 808 O O . GLU A 1 99 ? 3.344 6.672 -17.409 1.00 88.62 99 GLU A O 1
ATOM 813 N N . ILE A 1 100 ? 2.619 8.198 -15.946 1.00 84.50 100 ILE A N 1
ATOM 814 C CA . ILE A 1 100 ? 1.723 7.263 -15.253 1.00 84.50 100 ILE A CA 1
ATOM 815 C C . ILE A 1 100 ? 0.670 6.718 -16.221 1.00 84.50 100 ILE A C 1
ATOM 817 O O . ILE A 1 100 ? 0.402 5.518 -16.231 1.00 84.50 100 ILE A O 1
ATOM 821 N N . GLU A 1 101 ? 0.083 7.605 -17.013 1.00 85.50 101 GLU A N 1
ATOM 822 C CA . GLU A 1 101 ? -0.978 7.356 -17.980 1.00 85.50 101 GLU A CA 1
ATOM 823 C C . GLU A 1 101 ? -0.527 6.318 -19.018 1.00 85.50 101 GLU A C 1
ATOM 825 O O . GLU A 1 101 ? -1.245 5.353 -19.288 1.00 85.50 101 GLU A O 1
ATOM 830 N N . SER A 1 102 ? 0.712 6.439 -19.497 1.00 87.19 102 SER A N 1
ATOM 831 C CA . SER A 1 102 ? 1.328 5.522 -20.462 1.00 87.19 102 SER A CA 1
ATOM 832 C C . SER A 1 102 ? 1.671 4.156 -19.861 1.00 87.19 102 SER A C 1
ATOM 834 O O . SER A 1 102 ? 1.580 3.129 -20.538 1.00 87.19 102 SER A O 1
ATOM 836 N N . LEU A 1 103 ? 2.018 4.108 -18.571 1.00 90.25 103 LEU A N 1
ATOM 837 C CA . LEU A 1 103 ? 2.412 2.878 -17.880 1.00 90.25 103 LEU A CA 1
ATOM 838 C C . LEU A 1 103 ? 1.239 2.079 -17.288 1.00 90.25 103 LEU A C 1
ATOM 840 O O . LEU A 1 103 ? 1.382 0.882 -17.017 1.00 90.25 103 LEU A O 1
ATOM 844 N N . GLN A 1 104 ? 0.076 2.701 -17.082 1.00 85.81 104 GLN A N 1
ATOM 845 C CA . GLN A 1 104 ? -1.088 2.052 -16.467 1.00 85.81 104 GLN A CA 1
ATOM 846 C C . GLN A 1 104 ? -1.569 0.810 -17.221 1.00 85.81 104 GLN A C 1
ATOM 848 O O . GLN A 1 104 ? -2.041 -0.136 -16.587 1.00 85.81 104 GLN A O 1
ATOM 853 N N . LYS A 1 105 ? -1.403 0.774 -18.550 1.00 88.12 105 LYS A N 1
ATOM 854 C CA . LYS A 1 105 ? -1.800 -0.366 -19.395 1.00 88.12 105 LYS A CA 1
ATOM 855 C C . LYS A 1 105 ? -1.100 -1.682 -19.027 1.00 88.12 105 LYS A C 1
ATOM 857 O O . LYS A 1 105 ? -1.656 -2.744 -19.279 1.00 88.12 105 LYS A O 1
ATOM 862 N N . TYR A 1 106 ? 0.069 -1.625 -18.383 1.00 88.56 106 TYR A N 1
ATOM 863 C CA . TYR A 1 106 ? 0.839 -2.809 -17.979 1.00 88.56 106 TYR A CA 1
ATOM 864 C C . TYR A 1 106 ? 0.526 -3.303 -16.554 1.00 88.56 106 TYR A C 1
ATOM 866 O O . TYR A 1 106 ? 1.103 -4.293 -16.090 1.00 88.56 106 TYR A O 1
ATOM 874 N N . LEU A 1 107 ? -0.338 -2.605 -15.807 1.00 84.56 107 LEU A N 1
ATOM 875 C CA . LEU A 1 107 ? -0.699 -3.023 -14.455 1.00 84.56 107 LEU A CA 1
ATOM 876 C C . LEU A 1 107 ? -1.653 -4.213 -14.483 1.00 84.56 107 LEU A C 1
ATOM 878 O O . LEU A 1 107 ? -2.652 -4.235 -15.200 1.00 84.56 107 LEU A O 1
ATOM 882 N N . ASN A 1 108 ? -1.397 -5.182 -13.608 1.00 77.56 108 ASN A N 1
ATOM 883 C CA . ASN A 1 108 ? -2.352 -6.250 -13.367 1.00 77.56 108 ASN A CA 1
ATOM 884 C C . ASN A 1 108 ? -3.470 -5.728 -12.449 1.00 77.56 108 ASN A C 1
ATOM 886 O O . ASN A 1 108 ? -3.272 -5.562 -11.241 1.00 77.56 108 ASN A O 1
ATOM 890 N N . LYS A 1 109 ? -4.652 -5.505 -13.037 1.00 66.62 109 LYS A N 1
ATOM 891 C CA . LYS A 1 109 ? -5.848 -5.001 -12.345 1.00 66.62 109 LYS A CA 1
ATOM 892 C C . LYS A 1 109 ? -6.310 -5.914 -11.201 1.00 66.62 109 LYS A C 1
ATOM 894 O O . LYS A 1 109 ? -6.746 -5.411 -10.173 1.00 66.62 109 LYS A O 1
ATOM 899 N N . GLU A 1 110 ? -6.133 -7.230 -11.321 1.00 61.09 110 GLU A N 1
ATOM 900 C CA . GLU A 1 110 ? -6.474 -8.199 -10.266 1.00 61.09 110 GLU A CA 1
ATOM 901 C C . GLU A 1 110 ? -5.496 -8.164 -9.082 1.00 61.09 110 GLU A C 1
ATOM 903 O O . GLU A 1 110 ? -5.854 -8.517 -7.962 1.00 61.09 110 GLU A O 1
ATOM 908 N N . ARG A 1 111 ? -4.245 -7.731 -9.294 1.00 61.06 111 ARG A N 1
ATOM 909 C CA . ARG A 1 111 ? -3.235 -7.579 -8.229 1.00 61.06 111 ARG A CA 1
ATOM 910 C C . ARG A 1 111 ? -3.224 -6.187 -7.597 1.00 61.06 111 ARG A C 1
ATOM 912 O O . ARG A 1 111 ? -2.701 -6.046 -6.488 1.00 61.06 111 ARG A O 1
ATOM 919 N N . ALA A 1 112 ? -3.794 -5.194 -8.274 1.00 62.78 112 ALA A N 1
ATOM 920 C CA . ALA A 1 112 ? -3.942 -3.809 -7.830 1.00 62.78 112 ALA A CA 1
ATOM 921 C C . ALA A 1 112 ? -5.243 -3.583 -7.027 1.00 62.78 112 ALA A C 1
ATOM 923 O O . ALA A 1 112 ? -5.884 -2.542 -7.150 1.00 62.78 112 ALA A O 1
ATOM 924 N N . VAL A 1 113 ? -5.655 -4.565 -6.213 1.00 72.62 113 VAL A N 1
ATOM 925 C CA . VAL A 1 113 ? -6.897 -4.482 -5.428 1.00 72.62 113 VAL A CA 1
ATOM 926 C C . VAL A 1 113 ? -6.813 -3.330 -4.430 1.00 72.62 113 VAL A C 1
ATOM 928 O O . VAL A 1 113 ? -6.027 -3.374 -3.482 1.00 72.62 113 VAL A O 1
ATOM 931 N N . CYS A 1 114 ? -7.656 -2.325 -4.642 1.00 87.50 114 CYS A N 1
ATOM 932 C CA . CYS A 1 114 ? -7.833 -1.172 -3.771 1.00 87.50 114 CYS A CA 1
ATOM 933 C C . CYS A 1 114 ? -9.310 -1.125 -3.338 1.00 87.50 114 CYS A C 1
ATOM 935 O O . CYS A 1 114 ? -10.139 -0.591 -4.085 1.00 87.50 114 CYS A O 1
ATOM 937 N N . PRO A 1 115 ? -9.667 -1.777 -2.213 1.00 91.62 115 PRO A N 1
ATOM 938 C CA . PRO A 1 115 ? -11.060 -1.942 -1.804 1.00 91.62 115 PRO A CA 1
ATOM 939 C C . PRO A 1 115 ? -11.704 -0.605 -1.423 1.00 91.62 115 PRO A C 1
ATOM 941 O O . PRO A 1 115 ? -11.034 0.269 -0.875 1.00 91.62 115 PRO A O 1
ATOM 944 N N . SER A 1 116 ? -13.009 -0.482 -1.673 1.00 94.12 116 SER A N 1
ATOM 945 C CA . SER A 1 116 ? -13.831 0.582 -1.088 1.00 94.12 116 SER A CA 1
ATOM 946 C C . SER A 1 116 ? -14.064 0.335 0.401 1.00 94.12 116 SER A C 1
ATOM 948 O O . SER A 1 116 ? -13.863 -0.780 0.904 1.00 94.12 116 SER A O 1
ATOM 950 N N . ARG A 1 117 ? -14.559 1.352 1.108 1.00 95.75 117 ARG A N 1
ATOM 951 C CA . ARG A 1 117 ? -14.953 1.219 2.513 1.00 95.75 117 ARG A CA 1
ATOM 952 C C . ARG A 1 117 ? -15.983 0.109 2.703 1.00 95.75 117 ARG A C 1
ATOM 954 O O . ARG A 1 117 ? -15.859 -0.714 3.607 1.00 95.75 117 ARG A O 1
ATOM 961 N N . GLU A 1 118 ? -16.978 0.072 1.828 1.00 96.19 118 GLU A N 1
ATOM 962 C CA . GLU A 1 118 ? -18.054 -0.920 1.836 1.00 96.19 118 GLU A CA 1
ATOM 963 C C . GLU A 1 118 ? -17.503 -2.340 1.674 1.00 96.19 118 GLU A C 1
ATOM 965 O O . GLU A 1 118 ? -17.906 -3.252 2.398 1.00 96.19 118 GLU A O 1
ATOM 970 N N . GLN A 1 119 ? -16.529 -2.524 0.775 1.00 95.12 119 GLN A N 1
ATOM 971 C CA . GLN A 1 119 ? -15.869 -3.811 0.582 1.00 95.12 119 GLN A CA 1
ATOM 972 C C . GLN A 1 119 ? -15.074 -4.224 1.828 1.00 95.12 119 GLN A C 1
ATOM 974 O O . GLN A 1 119 ? -15.178 -5.374 2.255 1.00 95.12 119 GLN A O 1
ATOM 979 N N . VAL A 1 120 ? -14.347 -3.294 2.462 1.00 96.75 120 VAL A N 1
ATOM 980 C CA . VAL A 1 120 ? -13.641 -3.571 3.724 1.00 96.75 120 VAL A CA 1
ATOM 981 C C . VAL A 1 120 ? -14.619 -3.988 4.820 1.00 96.75 120 VAL A C 1
ATOM 983 O O . VAL A 1 120 ? -14.389 -5.009 5.464 1.00 96.75 120 VAL A O 1
ATOM 986 N N . LEU A 1 121 ? -15.725 -3.262 5.004 1.00 97.06 121 LEU A N 1
ATOM 987 C CA . LEU A 1 121 ? -16.754 -3.592 5.997 1.00 97.06 121 LEU A CA 1
ATOM 988 C C . LEU A 1 121 ? -17.375 -4.973 5.743 1.00 97.06 121 LEU A C 1
ATOM 990 O O . LEU A 1 121 ? -17.503 -5.785 6.665 1.00 97.06 121 LEU A O 1
ATOM 994 N N . LYS A 1 122 ? -17.699 -5.277 4.481 1.00 96.38 122 LYS A N 1
ATOM 995 C CA . LYS A 1 122 ? -18.204 -6.590 4.065 1.00 96.38 122 LYS A CA 1
ATOM 996 C C . LYS A 1 122 ? -17.211 -7.701 4.392 1.00 96.38 122 LYS A C 1
ATOM 998 O O . LYS A 1 122 ? -17.608 -8.756 4.880 1.00 96.38 122 LYS A O 1
ATOM 1003 N N . ASP A 1 123 ? -15.928 -7.482 4.150 1.00 94.75 123 ASP A N 1
ATOM 1004 C CA . ASP A 1 123 ? -14.905 -8.494 4.381 1.00 94.75 123 ASP A CA 1
ATOM 1005 C C . ASP A 1 123 ? -14.590 -8.710 5.863 1.00 94.75 123 ASP A C 1
ATOM 1007 O O . ASP A 1 123 ? -14.520 -9.861 6.301 1.00 94.75 123 ASP A O 1
ATOM 1011 N N . ILE A 1 124 ? -14.490 -7.648 6.669 1.00 95.25 124 ILE A N 1
ATOM 1012 C CA . ILE A 1 124 ? -14.270 -7.798 8.115 1.00 95.25 124 ILE A CA 1
ATOM 1013 C C . ILE A 1 124 ? -15.494 -8.371 8.835 1.00 95.25 124 ILE A C 1
ATOM 1015 O O . ILE A 1 124 ? -15.344 -8.947 9.910 1.00 95.25 124 ILE A O 1
ATOM 1019 N N . SER A 1 125 ? -16.699 -8.280 8.259 1.00 95.06 125 SER A N 1
ATOM 1020 C CA . SER A 1 125 ? -17.899 -8.904 8.837 1.00 95.06 125 SER A CA 1
ATOM 1021 C C . SER A 1 125 ? -17.761 -10.426 9.001 1.00 95.06 125 SER A C 1
ATOM 1023 O O . SER A 1 125 ? -18.341 -10.996 9.923 1.00 95.06 125 SER A O 1
ATOM 1025 N N . LYS A 1 126 ? -16.921 -11.062 8.168 1.00 93.50 126 LYS A N 1
ATOM 1026 C CA . LYS A 1 126 ? -16.604 -12.501 8.189 1.00 93.50 126 LYS A CA 1
ATOM 1027 C C . LYS A 1 126 ? -15.653 -12.892 9.326 1.00 93.50 126 LYS A C 1
ATOM 1029 O O . LYS A 1 126 ? -15.465 -14.075 9.596 1.00 93.50 126 LYS A O 1
ATOM 1034 N N . ILE A 1 127 ? -15.011 -11.915 9.962 1.00 93.81 127 ILE A N 1
ATOM 1035 C CA . ILE A 1 127 ? -14.046 -12.139 11.038 1.00 93.81 127 ILE A CA 1
ATOM 1036 C C . ILE A 1 127 ? -14.802 -12.341 12.349 1.00 93.81 127 ILE A C 1
ATOM 1038 O O . ILE A 1 127 ? -15.789 -11.662 12.622 1.00 93.81 127 ILE A O 1
ATOM 1042 N N . ARG A 1 128 ? -14.339 -13.272 13.186 1.00 93.06 128 ARG A N 1
ATOM 1043 C CA . ARG A 1 128 ? -14.964 -13.531 14.488 1.00 93.06 128 ARG A CA 1
ATOM 1044 C C . ARG A 1 128 ? -14.580 -12.480 15.529 1.00 93.06 128 ARG A C 1
ATOM 1046 O O . ARG A 1 128 ? -15.463 -11.872 16.120 1.00 93.06 128 ARG A O 1
ATOM 1053 N N . ASN A 1 129 ? -13.280 -12.259 15.718 1.00 95.19 129 ASN A N 1
ATOM 1054 C CA . ASN A 1 129 ? -12.762 -11.375 16.764 1.00 95.19 129 ASN A CA 1
ATOM 1055 C C . ASN A 1 129 ? -12.970 -9.899 16.393 1.00 95.19 129 ASN A C 1
ATOM 1057 O O . ASN A 1 129 ? -12.513 -9.445 15.339 1.00 95.19 129 ASN A O 1
ATOM 1061 N N . TYR A 1 130 ? -13.613 -9.135 17.270 1.00 96.75 130 TYR A N 1
ATOM 1062 C CA . TYR A 1 130 ? -13.823 -7.697 17.113 1.00 96.75 130 TYR A CA 1
ATOM 1063 C C . TYR A 1 130 ? -12.513 -6.920 17.167 1.00 96.75 130 TYR A C 1
ATOM 1065 O O . TYR A 1 130 ? -12.369 -5.941 16.437 1.00 96.75 130 TYR A O 1
ATOM 1073 N N . SER A 1 131 ? -11.525 -7.395 17.926 1.00 95.81 131 SER A N 1
ATOM 1074 C CA . SER A 1 131 ? -10.180 -6.818 17.909 1.00 95.81 131 SER A CA 1
ATOM 1075 C C . SER A 1 131 ? -9.523 -6.835 16.529 1.00 95.81 131 SER A C 1
ATOM 1077 O O . SER A 1 131 ? -8.890 -5.854 16.144 1.00 95.81 131 SER A O 1
ATOM 1079 N N . ASP A 1 132 ? -9.700 -7.899 15.741 1.00 96.12 132 ASP A N 1
ATOM 1080 C CA . ASP A 1 132 ? -9.192 -7.951 14.363 1.00 96.12 132 ASP A CA 1
ATOM 1081 C C . ASP A 1 132 ? -9.978 -7.004 13.435 1.00 96.12 132 ASP A C 1
ATOM 1083 O O . ASP A 1 132 ? -9.373 -6.315 12.611 1.00 96.12 132 ASP A O 1
ATOM 1087 N N . LYS A 1 133 ? -11.309 -6.913 13.601 1.00 97.69 133 LYS A N 1
ATOM 1088 C CA . LYS A 1 133 ? -12.157 -5.960 12.855 1.00 97.69 133 LYS A CA 1
ATOM 1089 C C . LYS A 1 133 ? -11.733 -4.517 13.111 1.00 97.69 133 LYS A C 1
ATOM 1091 O O . LYS A 1 133 ? -11.547 -3.761 12.160 1.00 97.69 133 LYS A O 1
ATOM 1096 N N . PHE A 1 134 ? -11.552 -4.162 14.384 1.00 98.25 134 PHE A N 1
ATOM 1097 C CA . PHE A 1 134 ? -11.091 -2.846 14.811 1.00 98.25 134 PHE A CA 1
ATOM 1098 C C . PHE A 1 134 ? -9.731 -2.517 14.191 1.00 98.25 134 PHE A C 1
ATOM 1100 O O . PHE A 1 134 ? -9.594 -1.471 13.570 1.00 98.25 134 PHE A O 1
ATOM 1107 N N . LEU A 1 135 ? -8.745 -3.418 14.289 1.00 97.62 135 LEU A N 1
ATOM 1108 C CA . LEU A 1 135 ? -7.403 -3.178 13.748 1.00 97.62 135 LEU A CA 1
ATOM 1109 C C . LEU A 1 135 ? -7.415 -2.942 12.235 1.00 97.62 135 LEU A C 1
ATOM 1111 O O . LEU A 1 135 ? -6.764 -2.017 11.754 1.00 97.62 135 LEU A O 1
ATOM 1115 N N . ILE A 1 136 ? -8.147 -3.763 11.477 1.00 97.69 136 ILE A N 1
ATOM 1116 C CA . ILE A 1 136 ? -8.227 -3.612 10.019 1.00 97.69 136 ILE A CA 1
ATOM 1117 C C . ILE A 1 136 ? -8.883 -2.280 9.654 1.00 97.69 136 ILE A C 1
ATOM 1119 O O . ILE A 1 136 ? -8.357 -1.558 8.805 1.00 97.69 136 ILE A O 1
ATOM 1123 N N . LEU A 1 137 ? -10.005 -1.949 10.297 1.00 97.94 137 LEU A N 1
ATOM 1124 C CA . LEU A 1 137 ? -10.742 -0.733 9.984 1.00 97.94 137 LEU A CA 1
ATOM 1125 C C . LEU A 1 137 ? -10.006 0.531 10.449 1.00 97.94 137 LEU A C 1
ATOM 1127 O O . LEU A 1 137 ? -9.975 1.501 9.704 1.00 97.94 137 LEU A O 1
ATOM 1131 N N . ALA A 1 138 ? -9.332 0.503 11.600 1.00 97.50 138 ALA A N 1
ATOM 1132 C CA . ALA A 1 138 ? -8.489 1.601 12.074 1.00 97.50 138 ALA A CA 1
ATOM 1133 C C . ALA A 1 138 ? -7.352 1.907 11.090 1.00 97.50 138 ALA A C 1
ATOM 1135 O O . ALA A 1 138 ? -7.143 3.059 10.719 1.00 97.50 138 ALA A O 1
ATOM 1136 N N . LEU A 1 139 ? -6.650 0.874 10.607 1.00 97.06 139 LEU A N 1
ATOM 1137 C CA . LEU A 1 139 ? -5.597 1.039 9.601 1.00 97.06 139 LEU A CA 1
ATOM 1138 C C . LEU A 1 139 ? -6.140 1.568 8.274 1.00 97.06 139 LEU A C 1
ATOM 1140 O O . LEU A 1 139 ? -5.476 2.386 7.635 1.00 97.06 139 LEU A O 1
ATOM 1144 N N . PHE A 1 140 ? -7.321 1.094 7.865 1.00 97.06 140 PHE A N 1
ATOM 1145 C CA . PHE A 1 140 ? -8.005 1.601 6.685 1.00 97.06 140 PHE A CA 1
ATOM 1146 C C . PHE A 1 140 ? -8.368 3.071 6.863 1.00 97.06 140 PHE A C 1
ATOM 1148 O O . PHE A 1 140 ? -8.030 3.836 5.983 1.00 97.06 140 PHE A O 1
ATOM 1155 N N . GLU A 1 141 ? -8.955 3.490 7.988 1.00 95.81 141 GLU A N 1
ATOM 1156 C CA . GLU A 1 141 ? -9.388 4.873 8.286 1.00 95.81 141 GLU A CA 1
ATOM 1157 C C . GLU A 1 141 ? -8.242 5.826 8.688 1.00 95.81 141 GLU A C 1
ATOM 1159 O O . GLU A 1 141 ? -8.480 6.973 9.070 1.00 95.81 141 GLU A O 1
ATOM 1164 N N . GLY A 1 142 ? -6.989 5.363 8.616 1.00 94.50 142 GLY A N 1
ATOM 1165 C CA . GLY A 1 142 ? -5.812 6.168 8.946 1.00 94.50 142 GLY A CA 1
ATOM 1166 C C . GLY A 1 142 ? -5.633 6.425 10.445 1.00 94.50 142 GLY A C 1
ATOM 1167 O O . GLY A 1 142 ? -4.797 7.235 10.833 1.00 94.50 142 GLY A O 1
ATOM 1168 N N . VAL A 1 143 ? -6.374 5.729 11.308 1.00 94.12 143 VAL A N 1
ATOM 1169 C CA . VAL A 1 143 ? -6.262 5.826 12.767 1.00 94.12 143 VAL A CA 1
ATOM 1170 C C . VAL A 1 143 ? -5.015 5.062 13.210 1.00 94.12 143 VAL A C 1
ATOM 1172 O O . VAL A 1 143 ? -5.072 3.910 13.626 1.00 94.12 143 VAL A O 1
ATOM 1175 N N . ARG A 1 144 ? -3.850 5.686 13.044 1.00 88.44 144 ARG A N 1
ATOM 1176 C CA . ARG A 1 144 ? -2.547 5.198 13.504 1.00 88.44 144 ARG A CA 1
ATOM 1177 C C . ARG A 1 144 ? -1.573 6.361 13.645 1.00 88.44 144 ARG A C 1
ATOM 1179 O O . ARG A 1 144 ? -1.735 7.379 12.978 1.00 88.44 144 ARG A O 1
ATOM 1186 N N . THR A 1 145 ? -0.523 6.157 14.423 1.00 87.69 145 THR A N 1
ATOM 1187 C CA . THR A 1 145 ? 0.659 7.025 14.430 1.00 87.69 145 THR A CA 1
ATOM 1188 C C . THR A 1 145 ? 1.679 6.538 13.392 1.00 87.69 145 THR A C 1
ATOM 1190 O O . THR A 1 145 ? 1.403 5.638 12.576 1.00 87.69 145 THR A O 1
ATOM 1193 N N . GLU A 1 146 ? 2.890 7.100 13.419 1.00 84.31 146 GLU A N 1
ATOM 1194 C CA . GLU A 1 146 ? 4.012 6.614 12.607 1.00 84.31 146 GLU A CA 1
ATOM 1195 C C . GLU A 1 146 ? 4.273 5.114 12.793 1.00 84.31 146 GLU A C 1
ATOM 1197 O O . GLU A 1 146 ? 4.667 4.437 11.839 1.00 84.31 146 GLU A O 1
ATOM 1202 N N . ALA A 1 147 ? 3.974 4.578 13.979 1.00 88.38 147 ALA A N 1
ATOM 1203 C CA . ALA A 1 147 ? 4.130 3.174 14.305 1.00 88.38 147 ALA A CA 1
ATOM 1204 C C . ALA A 1 147 ? 2.765 2.474 14.490 1.00 88.38 147 ALA A C 1
ATOM 1206 O O . ALA A 1 147 ? 2.175 2.507 15.568 1.00 88.38 147 ALA A O 1
ATOM 1207 N N . PRO A 1 148 ? 2.264 1.758 13.466 1.00 91.44 148 PRO A N 1
ATOM 1208 C CA . PRO A 1 148 ? 0.949 1.108 13.484 1.00 91.44 148 PRO A CA 1
ATOM 1209 C C . PRO A 1 148 ? 0.695 0.182 14.685 1.00 91.44 148 PRO A C 1
ATOM 1211 O O . PRO A 1 148 ? -0.443 0.019 15.121 1.00 91.44 148 PRO A O 1
ATOM 1214 N N . GLY A 1 149 ? 1.752 -0.430 15.225 1.00 92.44 149 GLY A N 1
ATOM 1215 C CA . GLY A 1 149 ? 1.712 -1.292 16.402 1.00 92.44 149 GLY A CA 1
ATOM 1216 C C . GLY A 1 149 ? 1.174 -0.608 17.660 1.00 92.44 149 GLY A C 1
ATOM 1217 O O . GLY A 1 149 ? 0.681 -1.307 18.543 1.00 92.44 149 GLY A O 1
ATOM 1218 N N . GLU A 1 150 ? 1.184 0.728 17.739 1.00 92.50 150 GLU A N 1
ATOM 1219 C CA . GLU A 1 150 ? 0.604 1.463 18.871 1.00 92.50 150 GLU A CA 1
ATOM 1220 C C . GLU A 1 150 ? -0.894 1.209 19.061 1.00 92.50 150 GLU A C 1
ATOM 1222 O O . GLU A 1 150 ? -1.389 1.271 20.186 1.00 92.50 150 GLU A O 1
ATOM 1227 N N . LEU A 1 151 ? -1.614 0.823 18.004 1.00 94.75 151 LEU A N 1
ATOM 1228 C CA . LEU A 1 151 ? -3.016 0.409 18.106 1.00 94.75 151 LEU A CA 1
ATOM 1229 C C . LEU A 1 151 ? -3.231 -0.747 19.094 1.00 94.75 151 LEU A C 1
ATOM 1231 O O . LEU A 1 151 ? -4.298 -0.853 19.693 1.00 94.75 151 LEU A O 1
ATOM 1235 N N . LEU A 1 152 ? -2.224 -1.603 19.297 1.00 93.19 152 LEU A N 1
ATOM 1236 C CA . LEU A 1 152 ? -2.302 -2.727 20.234 1.00 93.19 152 LEU A CA 1
ATOM 1237 C C . LEU A 1 152 ? -2.200 -2.302 21.707 1.00 93.19 152 LEU A C 1
ATOM 1239 O O . LEU A 1 152 ? -2.540 -3.096 22.582 1.00 93.19 152 LEU A O 1
ATOM 1243 N N . ARG A 1 153 ? -1.740 -1.075 21.987 1.00 90.62 153 ARG A N 1
ATOM 1244 C CA . ARG A 1 153 ? -1.667 -0.497 23.342 1.00 90.62 153 ARG A CA 1
ATOM 1245 C C . ARG A 1 153 ? -2.669 0.632 23.581 1.00 90.62 153 ARG A C 1
ATOM 1247 O O . ARG A 1 153 ? -2.779 1.107 24.708 1.00 90.62 153 ARG A O 1
ATOM 1254 N N . ALA A 1 154 ? -3.408 1.044 22.549 1.00 94.25 154 ALA A N 1
ATOM 1255 C CA . ALA A 1 154 ? -4.417 2.088 22.656 1.00 94.25 154 ALA A CA 1
ATOM 1256 C C . ALA A 1 154 ? -5.439 1.743 23.751 1.00 94.25 154 ALA A C 1
ATOM 1258 O O . ALA A 1 154 ? -6.030 0.658 23.758 1.00 94.25 154 ALA A O 1
ATOM 1259 N N . LYS A 1 155 ? -5.624 2.664 24.700 1.00 94.88 155 LYS A N 1
ATOM 1260 C CA . LYS A 1 155 ? -6.506 2.491 25.859 1.00 94.88 155 LYS A CA 1
ATOM 1261 C C . LYS A 1 155 ? -7.917 2.943 25.524 1.00 94.88 155 LYS A C 1
ATOM 1263 O O . LYS A 1 155 ? -8.098 4.022 24.969 1.00 94.88 155 LYS A O 1
ATOM 1268 N N . ILE A 1 156 ? -8.922 2.174 25.945 1.00 96.94 156 ILE A N 1
ATOM 1269 C CA . ILE A 1 156 ? -10.323 2.580 25.753 1.00 96.94 156 ILE A CA 1
ATOM 1270 C C . ILE A 1 156 ? -10.658 3.847 26.554 1.00 96.94 156 ILE A C 1
ATOM 1272 O O . ILE A 1 156 ? -11.449 4.667 26.110 1.00 96.94 156 ILE A O 1
ATOM 1276 N N . SER A 1 157 ? -9.986 4.071 27.688 1.00 97.12 157 SER A N 1
ATOM 1277 C CA . SER A 1 157 ? -10.124 5.291 28.498 1.00 97.12 157 SER A CA 1
ATOM 1278 C C . SER A 1 157 ? -9.583 6.559 27.829 1.00 97.12 157 SER A C 1
ATOM 1280 O O . SER A 1 157 ? -9.784 7.652 28.350 1.00 97.12 157 SER A O 1
ATOM 1282 N N . LYS A 1 158 ? -8.876 6.429 26.700 1.00 97.50 158 LYS A N 1
ATOM 1283 C CA . LYS A 1 158 ? -8.388 7.549 25.884 1.00 97.50 158 LYS A CA 1
ATOM 1284 C C . LYS A 1 158 ? -9.289 7.843 24.680 1.00 97.50 158 LYS A C 1
ATOM 1286 O O . LYS A 1 158 ? -8.944 8.698 23.871 1.00 97.50 158 LYS A O 1
ATOM 1291 N N . LEU A 1 159 ? -10.418 7.142 24.559 1.00 97.62 159 LEU A N 1
ATOM 1292 C CA . LEU A 1 159 ? -11.448 7.414 23.564 1.00 97.62 159 LEU A CA 1
ATOM 1293 C C . LEU A 1 159 ? -12.521 8.328 24.171 1.00 97.62 159 LEU A C 1
ATOM 1295 O O . LEU A 1 159 ? -13.330 7.885 24.985 1.00 97.62 159 LEU A O 1
ATOM 1299 N N . ASN A 1 160 ? -12.541 9.591 23.750 1.00 97.06 160 ASN A N 1
ATOM 1300 C CA . ASN A 1 160 ? -13.516 10.592 24.180 1.00 97.06 160 ASN A CA 1
ATOM 1301 C C . ASN A 1 160 ? -14.448 10.934 23.013 1.00 97.06 160 ASN A C 1
ATOM 1303 O O . ASN A 1 160 ? -14.041 11.579 22.048 1.00 97.06 160 ASN A O 1
ATOM 1307 N N . GLY A 1 161 ? -15.701 10.476 23.078 1.00 96.06 161 GLY A N 1
ATOM 1308 C CA . GLY A 1 161 ? -16.618 10.566 21.939 1.00 96.06 161 GLY A CA 1
ATOM 1309 C C . GLY A 1 161 ? -16.084 9.749 20.760 1.00 96.06 161 GLY A C 1
ATOM 1310 O O . GLY A 1 161 ? -16.050 8.521 20.827 1.00 96.06 161 GLY A O 1
ATOM 1311 N N . ASN A 1 162 ? -15.654 10.434 19.702 1.00 96.81 162 ASN A N 1
ATOM 1312 C CA . ASN A 1 162 ? -15.027 9.846 18.520 1.00 96.81 162 ASN A CA 1
ATOM 1313 C C . ASN A 1 162 ? -13.538 10.209 18.362 1.00 96.81 162 ASN A C 1
ATOM 1315 O O . ASN A 1 162 ? -12.961 9.928 17.316 1.00 96.81 162 ASN A O 1
ATOM 1319 N N . ILE A 1 163 ? -12.910 10.817 19.371 1.00 97.00 163 ILE A N 1
ATOM 1320 C CA . ILE A 1 163 ? -11.491 11.189 19.341 1.00 97.00 163 ILE A CA 1
ATOM 1321 C C . ILE A 1 163 ? -10.695 10.201 20.193 1.00 97.00 163 ILE A C 1
ATOM 1323 O O . ILE A 1 163 ? -10.966 10.039 21.384 1.00 97.00 163 ILE A O 1
ATOM 1327 N N . LEU A 1 164 ? -9.712 9.541 19.581 1.00 97.19 164 LEU A N 1
ATOM 1328 C CA . LEU A 1 164 ? -8.749 8.681 20.266 1.00 97.19 164 LEU A CA 1
ATOM 1329 C C . LEU A 1 164 ? -7.416 9.413 20.418 1.00 97.19 164 LEU A C 1
ATOM 1331 O O . LEU A 1 164 ? -6.793 9.759 19.415 1.00 97.19 164 LEU A O 1
ATOM 1335 N N . THR A 1 165 ? -6.957 9.575 21.658 1.00 96.62 165 THR A N 1
ATOM 1336 C CA . THR A 1 165 ? -5.642 10.155 21.967 1.00 96.62 165 THR A CA 1
ATOM 1337 C C . THR A 1 165 ? -4.607 9.047 22.206 1.00 96.62 165 THR A C 1
ATOM 1339 O O . THR A 1 165 ? -4.753 8.229 23.120 1.00 96.62 165 THR A O 1
ATOM 1342 N N . PHE A 1 166 ? -3.546 9.013 21.401 1.00 93.12 166 PHE A N 1
ATOM 1343 C CA . PHE A 1 166 ? -2.415 8.093 21.557 1.00 93.12 166 PHE A CA 1
ATOM 1344 C C . PHE A 1 166 ? -1.462 8.550 22.675 1.00 93.12 166 PHE A C 1
ATOM 1346 O O . PHE A 1 166 ? -1.526 9.677 23.162 1.00 93.12 166 PHE A O 1
ATOM 1353 N N . GLU A 1 167 ? -0.559 7.666 23.118 1.00 89.25 167 GLU A N 1
ATOM 1354 C CA . GLU A 1 167 ? 0.388 7.971 24.208 1.00 89.25 167 GLU A CA 1
ATOM 1355 C C . GLU A 1 167 ? 1.348 9.118 23.870 1.00 89.25 167 GLU A C 1
ATOM 1357 O O . GLU A 1 167 ? 1.778 9.839 24.766 1.00 89.25 167 GLU A O 1
ATOM 1362 N N . ASN A 1 168 ? 1.653 9.308 22.585 1.00 88.25 168 ASN A N 1
ATOM 1363 C CA . ASN A 1 168 ? 2.480 10.410 22.098 1.00 88.25 168 ASN A CA 1
ATOM 1364 C C . ASN A 1 168 ? 1.724 11.753 22.006 1.00 88.25 168 ASN A C 1
ATOM 1366 O O . ASN A 1 168 ? 2.314 12.749 21.598 1.00 88.25 168 ASN A O 1
ATOM 1370 N N . GLY A 1 169 ? 0.440 11.785 22.377 1.00 90.94 169 GLY A N 1
ATOM 1371 C CA . GLY A 1 169 ? -0.414 12.969 22.318 1.00 90.94 169 GLY A CA 1
ATOM 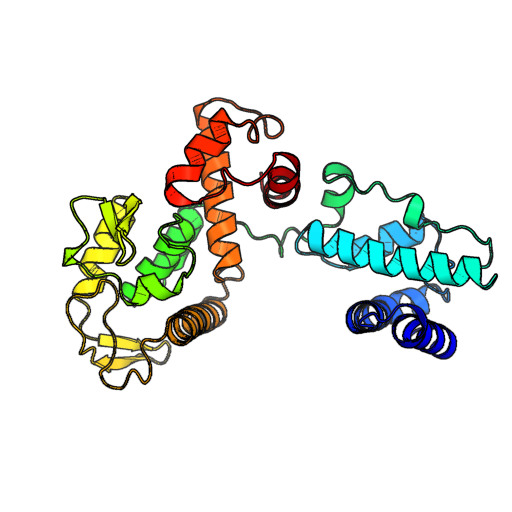1372 C C . GLY A 1 169 ? -1.095 13.199 20.968 1.00 90.94 169 GLY A C 1
ATOM 1373 O O . GLY A 1 169 ? -1.905 14.116 20.874 1.00 90.94 169 GLY A O 1
ATOM 1374 N N . GLU A 1 170 ? -0.823 12.386 19.940 1.00 91.12 170 GLU A N 1
ATOM 1375 C CA . GLU A 1 170 ? -1.560 12.477 18.678 1.00 91.12 170 GLU A CA 1
ATOM 1376 C C . GLU A 1 170 ? -3.030 12.108 18.876 1.00 91.12 170 GLU A C 1
ATOM 1378 O O . GLU A 1 170 ? -3.364 11.111 19.521 1.00 91.12 170 GLU A O 1
ATOM 1383 N N . GLU A 1 171 ? -3.911 12.885 18.257 1.00 93.75 171 GLU A N 1
ATOM 1384 C CA . GLU A 1 171 ? -5.345 12.633 18.242 1.00 93.75 171 GLU A CA 1
ATOM 1385 C C . GLU A 1 171 ? -5.786 12.171 16.857 1.00 93.75 171 GLU A C 1
ATOM 1387 O O . GLU A 1 171 ? -5.363 12.709 15.832 1.00 93.75 171 GLU A O 1
ATOM 1392 N N . LYS A 1 172 ? -6.647 11.153 16.823 1.00 94.31 172 LYS A N 1
ATOM 1393 C CA . LYS A 1 172 ? -7.251 10.646 15.590 1.00 94.31 172 LYS A CA 1
ATOM 1394 C C . LYS A 1 172 ? -8.760 10.588 15.734 1.00 94.31 172 LYS A C 1
ATOM 1396 O O . LYS A 1 172 ? -9.279 10.163 16.767 1.00 94.31 172 LYS A O 1
ATOM 1401 N N . THR A 1 173 ? -9.453 10.994 14.675 1.00 94.56 173 THR A N 1
ATOM 1402 C CA . THR A 1 173 ? -10.916 10.948 14.622 1.00 94.56 173 THR A CA 1
ATOM 1403 C C . THR A 1 173 ? -11.357 9.591 14.090 1.00 94.56 173 THR A C 1
ATOM 1405 O O . THR A 1 173 ? -10.889 9.150 13.040 1.00 94.56 173 THR A O 1
ATOM 1408 N N . LEU A 1 174 ? -12.252 8.927 14.812 1.00 96.31 174 LEU A N 1
ATOM 1409 C CA . LEU A 1 174 ? -12.827 7.635 14.456 1.00 96.31 174 LEU A CA 1
ATOM 1410 C C . LEU A 1 174 ? -14.210 7.839 13.829 1.00 96.31 174 LEU A C 1
ATOM 1412 O O . LEU A 1 174 ? -14.975 8.711 14.245 1.00 96.31 174 LEU A O 1
ATOM 1416 N N . SER A 1 175 ? -14.563 6.996 12.859 1.00 96.12 175 SER A N 1
ATOM 1417 C CA . SER A 1 175 ? -15.958 6.871 12.429 1.00 96.12 175 SER A CA 1
ATOM 1418 C C . SER A 1 175 ? -16.825 6.232 13.521 1.00 96.12 175 SER A C 1
ATOM 1420 O O . SER A 1 175 ? -16.318 5.522 14.392 1.00 96.12 175 SER A O 1
ATOM 1422 N N . GLU A 1 176 ? -18.145 6.419 13.449 1.00 97.44 176 GLU A N 1
ATOM 1423 C CA . GLU A 1 176 ? -19.100 5.789 14.377 1.00 97.44 176 GLU A CA 1
ATOM 1424 C C . GLU A 1 176 ? -18.920 4.265 14.433 1.00 97.44 176 GLU A C 1
ATOM 1426 O O . GLU A 1 176 ? -18.769 3.686 15.507 1.00 97.44 176 GLU A O 1
ATOM 1431 N N . THR A 1 177 ? -18.799 3.621 13.268 1.00 97.56 177 THR A N 1
ATOM 1432 C CA . THR A 1 177 ? -18.544 2.178 13.172 1.00 97.56 177 THR A CA 1
ATOM 1433 C C . THR A 1 177 ? -17.252 1.773 13.881 1.00 97.56 177 THR A C 1
ATOM 1435 O O . THR A 1 177 ? -17.201 0.731 14.535 1.00 97.56 177 THR A O 1
ATOM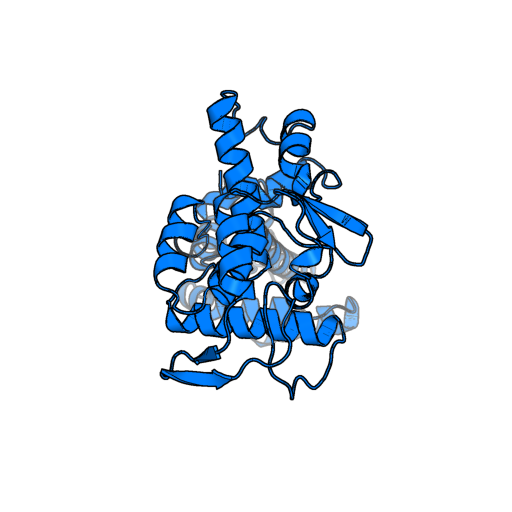 1438 N N . LEU A 1 178 ? -16.194 2.577 13.765 1.00 97.75 178 LEU A N 1
ATOM 1439 C CA . LEU A 1 178 ? -14.917 2.277 14.401 1.00 97.75 178 LEU A CA 1
ATOM 1440 C C . LEU A 1 178 ? -14.966 2.491 15.922 1.00 97.75 178 LEU A C 1
ATOM 1442 O O . LEU A 1 178 ? -14.359 1.710 16.656 1.00 97.75 178 LEU A O 1
ATOM 1446 N N . VAL A 1 179 ? -15.725 3.483 16.401 1.00 98.44 179 VAL A N 1
ATOM 1447 C CA . VAL A 1 179 ? -16.021 3.678 17.831 1.00 98.44 179 VAL A CA 1
ATOM 1448 C C . VAL A 1 179 ? -16.750 2.461 18.404 1.00 98.44 179 VAL A C 1
ATOM 1450 O O . VAL A 1 179 ? -16.371 1.963 19.467 1.00 98.44 179 VAL A O 1
ATOM 1453 N N . ASP A 1 180 ? -17.753 1.942 17.699 1.00 98.19 180 ASP A N 1
ATOM 1454 C CA . ASP A 1 180 ? -18.498 0.761 18.140 1.00 98.19 180 ASP A CA 1
ATOM 1455 C C . ASP A 1 180 ? -17.607 -0.481 18.191 1.00 98.19 180 ASP A C 1
ATOM 1457 O O . ASP A 1 180 ? -17.583 -1.193 19.199 1.00 98.19 180 ASP A O 1
ATOM 1461 N N . LEU A 1 181 ? -16.797 -0.706 17.151 1.00 98.31 181 LEU A N 1
ATOM 1462 C CA . LEU A 1 181 ? -15.811 -1.787 17.148 1.00 98.31 181 LEU A CA 1
ATOM 1463 C C . LEU A 1 181 ? -14.810 -1.648 18.299 1.00 98.31 181 LEU A C 1
ATOM 1465 O O . LEU A 1 181 ? -14.486 -2.654 18.928 1.00 98.31 181 LEU A O 1
ATOM 1469 N N . ALA A 1 182 ? -14.348 -0.432 18.605 1.00 98.12 182 ALA A N 1
ATOM 1470 C CA . ALA A 1 182 ? -13.423 -0.192 19.708 1.00 98.12 182 ALA A CA 1
ATOM 1471 C C . ALA A 1 182 ? -14.042 -0.572 21.062 1.00 98.12 182 ALA A C 1
ATOM 1473 O O . ALA A 1 182 ? -13.413 -1.264 21.867 1.00 98.12 182 ALA A O 1
ATOM 1474 N N . LYS A 1 183 ? -15.296 -0.166 21.295 1.00 97.69 183 LYS A N 1
ATOM 1475 C CA . LYS A 1 183 ? -16.034 -0.491 22.521 1.00 97.69 183 LYS A CA 1
ATOM 1476 C C . LYS A 1 183 ? -16.232 -1.995 22.661 1.00 97.69 183 LYS A C 1
ATOM 1478 O O . LYS A 1 183 ? -15.853 -2.540 23.693 1.00 97.69 183 LYS A O 1
ATOM 1483 N N . VAL A 1 184 ? -16.742 -2.676 21.632 1.00 97.50 184 VAL A N 1
ATOM 1484 C CA . VAL A 1 184 ? -16.971 -4.132 21.688 1.00 97.50 184 VAL A CA 1
ATOM 1485 C C . VAL A 1 184 ? -15.655 -4.895 21.854 1.00 97.50 184 VAL A C 1
ATOM 1487 O O . VAL A 1 184 ? -15.555 -5.754 22.725 1.00 97.50 184 VAL A O 1
ATOM 1490 N N . SER A 1 185 ? -14.618 -4.530 21.095 1.00 97.12 185 SER A N 1
ATOM 1491 C CA . SER A 1 185 ? -13.279 -5.128 21.199 1.00 97.12 185 SER A CA 1
ATOM 1492 C C . SER A 1 185 ? -12.694 -5.018 22.613 1.00 97.12 185 SER A C 1
ATOM 1494 O O . SER A 1 185 ? -12.103 -5.972 23.115 1.00 97.12 185 SER A O 1
ATOM 1496 N N . SER A 1 186 ? -12.895 -3.883 23.294 1.00 96.69 186 SER A N 1
ATOM 1497 C CA . SER A 1 186 ? -12.367 -3.668 24.652 1.00 96.69 186 SER A CA 1
ATOM 1498 C C . SER A 1 186 ? -12.979 -4.592 25.710 1.00 96.69 186 SER A C 1
ATOM 1500 O O . SER A 1 186 ? -12.379 -4.802 26.767 1.00 96.69 186 SER A O 1
ATOM 1502 N N . GLN A 1 187 ? -14.161 -5.146 25.425 1.00 95.69 187 GLN A N 1
ATOM 1503 C CA . GLN A 1 187 ? -14.876 -6.069 26.302 1.00 95.69 187 GLN A CA 1
ATOM 1504 C C . GLN A 1 187 ? -14.595 -7.541 25.965 1.00 95.69 187 GLN A C 1
ATOM 1506 O O . GLN A 1 187 ? -15.082 -8.418 26.672 1.00 95.69 187 GLN A O 1
ATOM 1511 N N . GLU A 1 188 ? -13.816 -7.842 24.914 1.00 94.81 188 GLU A N 1
ATOM 1512 C CA . GLU A 1 188 ? -13.447 -9.225 24.597 1.00 94.81 188 GLU A CA 1
ATOM 1513 C C . GLU A 1 188 ? -12.598 -9.821 25.732 1.00 94.81 188 GLU A C 1
ATOM 1515 O O . GLU A 1 188 ? -11.540 -9.292 26.092 1.00 94.81 188 GLU A O 1
ATOM 1520 N N . GLU A 1 189 ? -13.059 -10.950 26.275 1.00 92.94 189 GLU A N 1
ATOM 1521 C CA . GLU A 1 189 ? -12.344 -11.729 27.296 1.00 92.94 189 GLU A CA 1
ATOM 1522 C C . GLU A 1 189 ? -11.566 -12.903 26.700 1.00 92.94 189 GLU A C 1
ATOM 1524 O O . GLU A 1 189 ? -10.691 -13.471 27.350 1.00 92.94 189 GLU A O 1
ATOM 1529 N N . GLU A 1 190 ? -11.840 -13.250 25.445 1.00 92.88 190 GLU A N 1
ATOM 1530 C CA . GLU A 1 190 ? -11.199 -14.351 24.743 1.00 92.88 190 GLU A CA 1
ATOM 1531 C C . GLU A 1 190 ? -10.852 -13.948 23.314 1.00 92.88 190 GLU A C 1
ATOM 1533 O O . GLU A 1 190 ? -11.603 -13.247 22.640 1.00 92.88 190 GLU A O 1
ATOM 1538 N N . TYR A 1 191 ? -9.712 -14.439 22.835 1.00 91.44 191 TYR A N 1
ATOM 1539 C CA . TYR A 1 191 ? -9.355 -14.404 21.425 1.00 91.44 191 TYR A CA 1
ATOM 1540 C C . TYR A 1 191 ? -9.471 -15.797 20.836 1.00 91.44 191 TYR A C 1
ATOM 1542 O O . TYR A 1 191 ? -8.838 -16.734 21.329 1.00 91.44 191 TYR A O 1
ATOM 1550 N N . ILE A 1 192 ? -10.212 -15.923 19.743 1.00 90.00 192 ILE A N 1
ATOM 1551 C CA . ILE A 1 192 ? -10.479 -17.210 19.118 1.00 90.00 192 ILE A CA 1
ATOM 1552 C C . ILE A 1 192 ? -9.647 -17.306 17.848 1.00 90.00 192 ILE A C 1
ATOM 1554 O O . ILE A 1 192 ? -9.828 -16.537 16.902 1.00 90.00 192 ILE A O 1
ATOM 1558 N N . SER A 1 193 ? -8.696 -18.241 17.842 1.00 85.62 193 SER A N 1
ATOM 1559 C CA . SER A 1 193 ? -7.897 -18.520 16.654 1.00 85.62 193 SER A CA 1
ATOM 1560 C C . SER A 1 193 ? -8.779 -19.032 15.518 1.00 85.62 193 SER A C 1
ATOM 1562 O O . SER A 1 193 ? -9.892 -19.516 15.726 1.00 85.62 193 SER A O 1
ATOM 1564 N N . PHE A 1 194 ? -8.247 -19.002 14.299 1.00 76.94 194 PHE A N 1
ATOM 1565 C CA . PHE A 1 194 ? -8.951 -19.558 13.148 1.00 76.94 194 PHE A CA 1
ATOM 1566 C C . PHE A 1 194 ? -9.262 -21.058 13.302 1.00 76.94 194 PHE A C 1
ATOM 1568 O O . PHE A 1 194 ? -10.314 -21.522 12.881 1.00 76.94 194 PHE A O 1
ATOM 1575 N N . THR A 1 195 ? -8.399 -21.805 14.000 1.00 81.25 195 THR A N 1
ATOM 1576 C CA . THR A 1 195 ? -8.621 -23.221 14.344 1.00 81.25 195 THR A CA 1
ATOM 1577 C C . THR A 1 195 ? -9.717 -23.436 15.396 1.00 81.25 195 THR A C 1
ATOM 1579 O O . THR A 1 195 ? -9.969 -24.572 15.785 1.00 81.25 195 THR A O 1
ATOM 1582 N N . GLY A 1 196 ? -10.347 -22.367 15.895 1.00 83.44 196 GLY A N 1
ATOM 1583 C CA . GLY A 1 196 ? -11.391 -22.408 16.919 1.00 83.44 196 GLY A CA 1
ATOM 1584 C C . GLY A 1 196 ? -10.867 -22.449 18.356 1.00 83.44 196 GLY A C 1
ATOM 1585 O O . GLY A 1 196 ? -11.661 -22.515 19.289 1.00 83.44 196 GLY A O 1
ATOM 1586 N N . THR A 1 197 ? -9.550 -22.389 18.562 1.00 86.56 197 THR A N 1
ATOM 1587 C CA . THR A 1 197 ? -8.948 -22.417 19.897 1.00 86.56 197 THR A CA 1
ATOM 1588 C C . THR A 1 197 ? -9.127 -21.062 20.575 1.00 86.56 197 THR A C 1
ATOM 1590 O O . THR A 1 197 ? -8.562 -20.057 20.137 1.00 86.56 197 THR A O 1
ATOM 1593 N N . ALA A 1 198 ? -9.897 -21.039 21.661 1.00 88.50 198 ALA A N 1
ATOM 1594 C CA . ALA A 1 198 ? -10.036 -19.865 22.508 1.00 88.50 198 ALA A CA 1
ATOM 1595 C C . ALA A 1 198 ? -8.779 -19.661 23.364 1.00 88.50 198 ALA A C 1
ATOM 1597 O O . ALA A 1 198 ? -8.118 -20.604 23.801 1.00 88.50 198 ALA A O 1
ATOM 1598 N N . SER A 1 199 ? -8.409 -18.406 23.577 1.00 88.38 199 SER A N 1
ATOM 1599 C CA . SER A 1 199 ? -7.321 -18.011 24.462 1.00 88.38 199 SER A CA 1
ATOM 1600 C C . SER A 1 199 ? -7.779 -16.852 25.320 1.00 88.38 199 SER A C 1
ATOM 1602 O O . SER A 1 199 ? -8.140 -15.807 24.781 1.00 88.38 199 SER A O 1
ATOM 1604 N N . LEU A 1 200 ? -7.704 -17.024 26.635 1.00 89.38 200 LEU A N 1
ATOM 1605 C CA . LEU A 1 200 ? -8.131 -16.009 27.585 1.00 89.38 200 LEU A CA 1
ATOM 1606 C C . LEU A 1 200 ? -7.260 -14.748 27.474 1.00 89.38 200 LEU A C 1
ATOM 1608 O O . LEU A 1 200 ? -6.028 -14.816 27.375 1.00 89.38 200 LEU A O 1
ATOM 1612 N N . LEU A 1 201 ? -7.920 -13.598 27.477 1.00 89.06 201 LEU A N 1
ATOM 1613 C CA . LEU A 1 201 ? -7.323 -12.272 27.478 1.00 89.06 201 LEU A CA 1
ATOM 1614 C C . LEU A 1 201 ? -7.280 -11.758 28.913 1.00 89.06 201 LEU A C 1
ATOM 1616 O O . LEU A 1 201 ? -8.203 -11.956 29.698 1.00 89.06 201 LEU A O 1
ATOM 1620 N N . SER A 1 202 ? -6.177 -11.117 29.274 1.00 80.38 202 SER A N 1
ATOM 1621 C CA . SER A 1 202 ? -5.878 -10.789 30.669 1.00 80.38 202 SER A CA 1
ATOM 1622 C C . SER A 1 202 ? -5.522 -9.321 30.881 1.00 80.38 202 SER A C 1
ATOM 1624 O O . SER A 1 202 ? -5.767 -8.786 31.959 1.00 80.38 202 SER A O 1
ATOM 1626 N N . MET A 1 203 ? -5.002 -8.635 29.859 1.00 78.19 203 MET A N 1
ATOM 1627 C CA . MET A 1 203 ? -4.731 -7.198 29.922 1.00 78.19 203 MET A CA 1
ATOM 1628 C C . MET A 1 203 ? -5.982 -6.406 29.533 1.00 78.19 203 MET A C 1
ATOM 1630 O O . MET A 1 203 ? -6.135 -6.022 28.374 1.00 78.19 203 MET A O 1
ATOM 1634 N N . LYS A 1 204 ? -6.880 -6.189 30.503 1.00 80.94 204 LYS A N 1
ATOM 1635 C CA . LYS A 1 204 ? -8.117 -5.409 30.328 1.00 80.94 204 LYS A CA 1
ATOM 1636 C C . LYS A 1 204 ? -7.840 -3.897 30.288 1.00 80.94 204 LYS A C 1
ATOM 1638 O O . LYS A 1 204 ? -6.896 -3.406 30.908 1.00 80.94 204 LYS A O 1
ATOM 1643 N N . GLY A 1 205 ? -8.687 -3.153 29.574 1.00 87.75 205 GLY A N 1
ATOM 1644 C CA . GLY A 1 205 ? -8.626 -1.685 29.466 1.00 87.75 205 GLY A CA 1
ATOM 1645 C C . GLY A 1 205 ? -7.923 -1.158 28.209 1.00 87.75 205 GLY A C 1
ATOM 1646 O O . GLY A 1 205 ? -7.897 0.055 27.977 1.00 87.75 205 GLY A O 1
ATOM 1647 N N . ASN A 1 206 ? -7.390 -2.048 27.372 1.00 93.94 206 ASN A N 1
ATOM 1648 C CA . ASN A 1 206 ? -7.011 -1.704 26.006 1.00 93.94 206 ASN A CA 1
ATOM 1649 C C . ASN A 1 206 ? -8.245 -1.789 25.100 1.00 93.94 206 ASN A C 1
ATOM 1651 O O . ASN A 1 206 ? -9.209 -2.486 25.405 1.00 93.94 206 ASN A O 1
ATOM 1655 N N . ILE A 1 207 ? -8.200 -1.123 23.950 1.00 96.00 207 ILE A N 1
ATOM 1656 C CA . ILE A 1 207 ? -9.152 -1.401 22.872 1.00 96.00 207 ILE A CA 1
ATOM 1657 C C . ILE A 1 207 ? -8.925 -2.827 22.361 1.00 96.00 207 ILE A C 1
ATOM 1659 O O . ILE A 1 207 ? -9.874 -3.577 22.160 1.00 96.00 207 ILE A O 1
ATOM 1663 N N . VAL A 1 208 ? -7.660 -3.226 22.204 1.00 94.62 208 VAL A N 1
ATOM 1664 C CA . VAL A 1 208 ? -7.260 -4.591 21.852 1.00 94.62 208 VAL A CA 1
ATOM 1665 C C . VAL A 1 208 ? -6.603 -5.244 23.064 1.00 94.62 208 VAL A C 1
ATOM 1667 O O . VAL A 1 208 ? -5.420 -5.027 23.336 1.00 94.62 208 VAL A O 1
ATOM 1670 N N . ASN A 1 209 ? -7.375 -6.040 23.800 1.00 91.06 209 ASN A N 1
ATOM 1671 C CA . ASN A 1 209 ? -6.864 -6.784 24.949 1.00 91.06 209 ASN A CA 1
ATOM 1672 C C . ASN A 1 209 ? -5.843 -7.850 24.500 1.00 91.06 209 ASN A C 1
ATOM 1674 O O . ASN A 1 209 ? -5.928 -8.417 23.406 1.00 91.06 209 ASN A O 1
ATOM 1678 N N . SER A 1 210 ? -4.856 -8.126 25.351 1.00 84.06 210 SER A N 1
ATOM 1679 C CA . SER A 1 210 ? -3.772 -9.080 25.083 1.00 84.06 210 SER A CA 1
ATOM 1680 C C . SER A 1 210 ? -3.680 -10.164 26.164 1.00 84.06 210 SER A C 1
ATOM 1682 O O . SER A 1 210 ? -4.362 -10.128 27.192 1.00 84.06 210 SER A O 1
ATOM 1684 N N . ARG A 1 211 ? -2.849 -11.178 25.898 1.00 82.69 211 ARG A N 1
ATOM 1685 C CA . ARG A 1 211 ? -2.599 -12.327 26.785 1.00 82.69 211 ARG A CA 1
ATOM 1686 C C . ARG A 1 211 ? -1.487 -11.998 27.794 1.00 82.69 211 ARG A C 1
ATOM 1688 O O . ARG A 1 211 ? -0.604 -11.206 27.486 1.00 82.69 211 ARG A O 1
ATOM 1695 N N . ASN A 1 212 ? -1.436 -12.684 28.938 1.00 64.50 212 ASN A N 1
ATOM 1696 C CA . ASN A 1 212 ? -0.417 -12.439 29.980 1.00 64.50 212 ASN A CA 1
ATOM 1697 C C . ASN A 1 212 ? 1.025 -12.706 29.513 1.00 64.50 212 ASN A C 1
ATOM 1699 O O . ASN A 1 212 ? 1.944 -12.014 29.929 1.00 64.50 212 ASN A O 1
ATOM 1703 N N . ASN A 1 213 ? 1.239 -13.664 28.606 1.00 62.31 213 ASN A N 1
ATOM 1704 C CA . ASN A 1 213 ? 2.582 -14.054 28.140 1.00 62.31 213 ASN A CA 1
ATOM 1705 C C . ASN A 1 213 ? 3.114 -13.175 26.998 1.00 62.31 213 ASN A C 1
ATOM 1707 O O . ASN A 1 213 ? 3.860 -13.638 26.129 1.00 62.31 213 ASN A O 1
ATOM 1711 N N . THR A 1 214 ? 2.693 -11.917 26.947 1.00 62.53 214 THR A N 1
ATOM 1712 C CA . THR A 1 214 ? 3.111 -10.993 25.902 1.00 62.53 214 THR A CA 1
ATOM 1713 C C . THR A 1 214 ? 4.565 -10.579 26.159 1.00 62.53 214 THR A C 1
ATOM 1715 O O . THR A 1 214 ? 4.840 -9.722 26.983 1.00 62.53 214 THR A O 1
ATOM 1718 N N . ARG A 1 215 ? 5.512 -11.251 25.486 1.00 60.09 215 ARG A N 1
ATOM 1719 C CA . ARG A 1 215 ? 6.958 -11.238 25.804 1.00 60.09 215 ARG A CA 1
ATOM 1720 C C . ARG A 1 215 ? 7.675 -9.886 25.651 1.00 60.09 215 ARG A C 1
ATOM 1722 O O . ARG A 1 215 ? 8.803 -9.771 26.113 1.00 60.09 215 ARG A O 1
ATOM 1729 N N . SER A 1 216 ? 7.084 -8.909 24.962 1.00 69.94 216 SER A N 1
ATOM 1730 C CA . SER A 1 216 ? 7.671 -7.577 24.765 1.00 69.94 216 SER A CA 1
ATOM 1731 C C . SER A 1 216 ? 6.603 -6.557 24.368 1.00 69.94 216 SER A C 1
ATOM 1733 O O . SER A 1 216 ? 5.776 -6.835 23.487 1.00 69.94 216 SER A O 1
ATOM 1735 N N . ASP A 1 217 ? 6.692 -5.380 24.989 1.00 75.00 217 ASP A N 1
ATOM 1736 C CA . ASP A 1 217 ? 5.915 -4.173 24.683 1.00 75.00 217 ASP A CA 1
ATOM 1737 C C . ASP A 1 217 ? 6.720 -3.156 23.857 1.00 75.00 217 ASP A C 1
ATOM 1739 O O . ASP A 1 217 ? 6.292 -2.018 23.666 1.00 75.00 217 ASP A O 1
ATOM 1743 N N . SER A 1 218 ? 7.885 -3.553 23.325 1.00 86.75 218 SER A N 1
ATOM 1744 C CA . SER A 1 218 ? 8.610 -2.702 22.384 1.00 86.75 218 SER A CA 1
ATOM 1745 C C . SER A 1 218 ? 7.781 -2.464 21.122 1.00 86.75 218 SER A C 1
ATOM 1747 O O . SER A 1 218 ? 7.070 -3.345 20.627 1.00 86.75 218 SER A O 1
ATOM 1749 N N . LEU A 1 219 ? 7.904 -1.267 20.557 1.00 85.06 219 LEU A N 1
ATOM 1750 C CA . LEU A 1 219 ? 7.128 -0.864 19.390 1.00 85.06 219 LEU A CA 1
ATOM 1751 C C . LEU A 1 219 ? 7.380 -1.761 18.169 1.00 85.06 219 LEU A C 1
ATOM 1753 O O . LEU A 1 219 ? 6.463 -2.075 17.410 1.00 85.06 219 LEU A O 1
ATOM 1757 N N . GLU A 1 220 ? 8.615 -2.231 18.014 1.00 87.56 220 GLU A N 1
ATOM 1758 C CA . GLU A 1 220 ? 8.998 -3.211 16.999 1.00 87.56 220 GLU A CA 1
ATOM 1759 C C . GLU A 1 220 ? 8.254 -4.543 17.184 1.00 87.56 220 GLU A C 1
ATOM 1761 O O . GLU A 1 220 ? 7.673 -5.070 16.231 1.00 87.56 220 GLU A O 1
ATOM 1766 N N . ALA A 1 221 ? 8.180 -5.055 18.417 1.00 88.19 221 ALA A N 1
ATOM 1767 C CA . ALA A 1 221 ? 7.458 -6.287 18.720 1.00 88.19 221 ALA A CA 1
ATOM 1768 C C . ALA A 1 221 ? 5.944 -6.142 18.489 1.00 88.19 221 ALA A C 1
ATOM 1770 O O . ALA A 1 221 ? 5.299 -7.077 18.005 1.00 88.19 221 ALA A O 1
ATOM 1771 N N . LEU A 1 222 ? 5.372 -4.972 18.795 1.00 89.88 222 LEU A N 1
ATOM 1772 C CA . LEU A 1 222 ? 3.967 -4.665 18.516 1.00 89.88 222 LEU A CA 1
ATOM 1773 C C . LEU A 1 222 ? 3.691 -4.603 17.006 1.00 89.88 222 LEU A C 1
ATOM 1775 O O . LEU A 1 222 ? 2.735 -5.220 16.532 1.00 89.88 222 LEU A O 1
ATOM 1779 N N . ASN A 1 223 ? 4.552 -3.933 16.236 1.00 91.44 223 ASN A N 1
ATOM 1780 C CA . ASN A 1 223 ? 4.457 -3.880 14.775 1.00 91.44 223 ASN A CA 1
ATOM 1781 C C . ASN A 1 223 ? 4.551 -5.273 14.143 1.00 91.44 223 ASN A C 1
ATOM 1783 O O . ASN A 1 223 ? 3.749 -5.618 13.268 1.00 91.44 223 ASN A O 1
ATOM 1787 N N . LEU A 1 224 ? 5.487 -6.102 14.611 1.00 90.88 224 LEU A N 1
ATOM 1788 C CA . LEU A 1 224 ? 5.626 -7.481 14.152 1.00 90.88 224 LEU A CA 1
ATOM 1789 C C . LEU A 1 224 ? 4.370 -8.301 14.472 1.00 90.88 224 LEU A C 1
ATOM 1791 O O . LEU A 1 224 ? 3.880 -9.048 13.626 1.00 90.88 224 LEU A O 1
ATOM 1795 N N . ARG A 1 225 ? 3.795 -8.129 15.668 1.00 89.75 225 ARG A N 1
ATOM 1796 C CA . ARG A 1 225 ? 2.562 -8.819 16.073 1.00 89.75 225 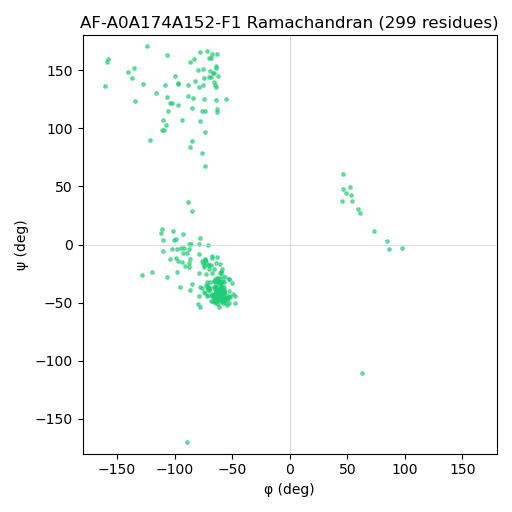ARG A CA 1
ATOM 1797 C C . ARG A 1 225 ? 1.370 -8.428 15.207 1.00 89.75 225 ARG A C 1
ATOM 1799 O O . ARG A 1 225 ? 0.649 -9.312 14.748 1.00 89.75 225 ARG A O 1
ATOM 1806 N N . LEU A 1 226 ? 1.172 -7.133 14.968 1.00 93.62 226 LEU A N 1
ATOM 1807 C CA . LEU A 1 226 ? 0.122 -6.634 14.079 1.00 93.62 226 LEU A CA 1
ATOM 1808 C C . LEU A 1 226 ? 0.298 -7.186 12.659 1.00 93.62 226 LEU A C 1
ATOM 1810 O O . LEU A 1 226 ? -0.652 -7.697 12.067 1.00 93.62 226 LEU A O 1
ATOM 1814 N N . THR A 1 227 ? 1.527 -7.157 12.143 1.00 94.38 227 THR A N 1
ATOM 1815 C CA . THR A 1 227 ? 1.862 -7.690 10.816 1.00 94.38 227 THR A CA 1
ATOM 1816 C C . THR A 1 227 ? 1.536 -9.180 10.713 1.00 94.38 227 THR A C 1
ATOM 1818 O O . THR A 1 227 ? 0.867 -9.597 9.769 1.00 94.38 227 THR A O 1
ATOM 1821 N N . ASN A 1 228 ? 1.927 -9.980 11.707 1.00 92.25 228 ASN A N 1
ATOM 1822 C CA . ASN A 1 228 ? 1.653 -11.416 11.726 1.00 92.25 228 ASN A CA 1
ATOM 1823 C C . ASN A 1 228 ? 0.151 -11.729 11.817 1.00 92.25 228 ASN A C 1
ATOM 1825 O O . ASN A 1 228 ? -0.311 -12.650 11.142 1.00 92.25 228 ASN A O 1
ATOM 1829 N N . ARG A 1 229 ? -0.628 -10.946 12.583 1.00 91.69 229 ARG A N 1
ATOM 1830 C CA . ARG A 1 229 ? -2.100 -11.070 12.614 1.00 91.69 229 ARG A CA 1
ATOM 1831 C C . ARG A 1 229 ? -2.704 -10.841 11.228 1.00 91.69 229 ARG A C 1
ATOM 1833 O O . ARG A 1 229 ? -3.499 -11.656 10.768 1.00 91.69 229 ARG A O 1
ATOM 1840 N N . LEU A 1 230 ? -2.283 -9.784 10.533 1.00 94.62 230 LEU A N 1
ATOM 1841 C CA . LEU A 1 230 ? -2.768 -9.485 9.183 1.00 94.62 230 LEU A CA 1
ATOM 1842 C C . LEU A 1 230 ? -2.357 -10.553 8.162 1.00 94.62 230 LEU A C 1
ATOM 1844 O O . LEU A 1 230 ? -3.169 -10.911 7.315 1.00 94.62 230 LEU A O 1
ATOM 1848 N N . ILE A 1 231 ? -1.141 -11.106 8.254 1.00 92.94 231 ILE A N 1
ATOM 1849 C CA . ILE A 1 231 ? -0.690 -12.212 7.390 1.00 92.94 231 ILE A CA 1
ATOM 1850 C C . ILE A 1 231 ? -1.575 -13.449 7.576 1.00 92.94 231 ILE A C 1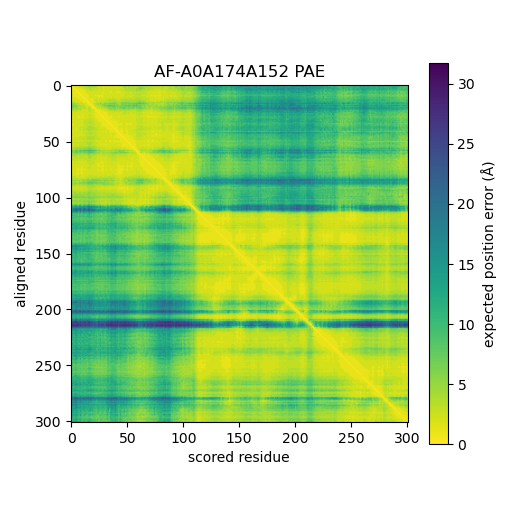
ATOM 1852 O O . ILE A 1 231 ? -1.974 -14.060 6.582 1.00 92.94 231 ILE A O 1
ATOM 1856 N N . ALA A 1 232 ? -1.902 -13.802 8.822 1.00 91.38 232 ALA A N 1
ATOM 1857 C CA . ALA A 1 232 ? -2.797 -14.917 9.107 1.00 91.38 232 ALA A CA 1
ATOM 1858 C C . ALA A 1 232 ? -4.187 -14.668 8.497 1.00 91.38 232 ALA A C 1
ATOM 1860 O O . ALA A 1 232 ? -4.642 -15.456 7.675 1.00 91.38 232 ALA A O 1
ATOM 1861 N N . LEU A 1 233 ? -4.811 -13.523 8.794 1.00 92.44 233 LEU A N 1
ATOM 1862 C CA . LEU A 1 233 ? -6.136 -13.168 8.264 1.00 92.44 233 LEU A CA 1
ATOM 1863 C C . LEU A 1 233 ? -6.162 -13.110 6.733 1.00 92.44 233 LEU A C 1
ATOM 1865 O O . LEU A 1 233 ? -7.106 -13.585 6.108 1.00 92.44 233 LEU A O 1
ATOM 1869 N N . ARG A 1 234 ? -5.106 -12.573 6.113 1.00 91.88 234 ARG A N 1
ATOM 1870 C CA . ARG A 1 234 ? -4.936 -12.546 4.657 1.00 91.88 234 ARG A CA 1
ATOM 1871 C C . ARG A 1 234 ? -5.000 -13.943 4.052 1.00 91.88 234 ARG A C 1
ATOM 1873 O O . ARG A 1 234 ? -5.644 -14.112 3.018 1.00 91.88 234 ARG A O 1
ATOM 1880 N N . LYS A 1 235 ? -4.300 -14.907 4.656 1.00 89.00 235 LYS A N 1
ATOM 1881 C CA . LYS A 1 235 ? -4.254 -16.291 4.177 1.00 89.00 235 LYS A CA 1
ATOM 1882 C C . LYS A 1 235 ? -5.612 -16.967 4.347 1.00 89.00 235 LYS A C 1
ATOM 1884 O O . LYS A 1 235 ? -6.109 -17.540 3.387 1.00 89.00 235 LYS A O 1
ATOM 1889 N N . GLU A 1 236 ? -6.207 -16.849 5.529 1.00 87.94 236 GLU A N 1
ATOM 1890 C CA . GLU A 1 236 ? -7.453 -17.550 5.859 1.00 87.94 236 GLU A CA 1
ATOM 1891 C C . GLU A 1 236 ? -8.665 -17.009 5.094 1.00 87.94 236 GLU A C 1
ATOM 1893 O O . GLU A 1 236 ? -9.511 -17.770 4.637 1.00 87.94 236 GLU A O 1
ATOM 1898 N N . LEU A 1 237 ? -8.749 -15.690 4.910 1.00 87.50 237 LEU A N 1
ATOM 1899 C CA . LEU A 1 237 ? -9.879 -15.059 4.220 1.00 87.50 237 LEU A CA 1
ATOM 1900 C C . LEU A 1 237 ? -9.667 -14.944 2.705 1.00 87.50 237 LEU A C 1
ATOM 1902 O O . LEU A 1 237 ? -10.579 -14.524 1.995 1.00 87.50 237 LEU A O 1
ATOM 1906 N N . ASN A 1 238 ? -8.467 -15.270 2.216 1.00 87.12 238 ASN A N 1
ATOM 1907 C CA . ASN A 1 238 ? -8.034 -15.034 0.840 1.00 87.12 238 ASN A CA 1
ATOM 1908 C C . ASN A 1 238 ? -8.210 -13.565 0.393 1.00 87.12 238 ASN A C 1
ATOM 1910 O O . ASN A 1 238 ? -8.655 -13.278 -0.718 1.00 87.12 238 ASN A O 1
ATOM 1914 N N . ILE A 1 239 ? -7.864 -12.613 1.270 1.00 87.56 239 ILE A N 1
ATOM 1915 C CA . ILE A 1 239 ? -8.008 -11.171 1.008 1.00 87.56 239 ILE A CA 1
ATOM 1916 C C . ILE A 1 239 ? -6.627 -10.541 0.772 1.00 87.56 239 ILE A C 1
ATOM 1918 O O . ILE A 1 239 ? -5.893 -10.262 1.726 1.00 87.56 239 ILE A O 1
ATOM 1922 N N . PRO A 1 240 ? -6.237 -10.254 -0.484 1.00 84.62 240 PRO A N 1
ATOM 1923 C CA . PRO A 1 240 ? -4.864 -9.873 -0.818 1.00 84.62 240 PRO A CA 1
ATOM 1924 C C . PRO A 1 240 ? -4.449 -8.483 -0.315 1.00 84.62 240 PRO A C 1
ATOM 1926 O O . PRO A 1 240 ? -3.248 -8.196 -0.263 1.00 84.62 240 PRO A O 1
ATOM 1929 N N . TYR A 1 241 ? -5.398 -7.612 0.036 1.00 89.12 241 TYR A N 1
ATOM 1930 C CA . TYR A 1 241 ? -5.116 -6.249 0.492 1.00 89.12 241 TYR A CA 1
ATOM 1931 C C . TYR A 1 241 ? -4.873 -6.131 2.005 1.00 89.12 241 TYR A C 1
ATOM 1933 O O . TYR A 1 241 ? -4.525 -5.044 2.459 1.00 89.12 241 TYR A O 1
ATOM 1941 N N . LEU A 1 242 ? -5.005 -7.213 2.788 1.00 92.25 242 LEU A N 1
ATOM 1942 C CA . LEU A 1 242 ? -4.774 -7.209 4.242 1.00 92.25 242 LEU A CA 1
ATOM 1943 C C . LEU A 1 242 ? -3.278 -7.131 4.589 1.00 92.25 242 LEU A C 1
ATOM 1945 O O . LEU A 1 242 ? -2.665 -8.065 5.100 1.00 92.25 242 LEU A O 1
ATOM 1949 N N . THR A 1 243 ? -2.671 -5.990 4.284 1.00 92.38 243 THR A N 1
ATOM 1950 C CA . THR A 1 243 ? -1.359 -5.570 4.775 1.00 92.38 243 THR A CA 1
ATOM 1951 C C . THR A 1 243 ? -1.452 -4.112 5.203 1.00 92.38 243 THR A C 1
ATOM 1953 O O . THR A 1 243 ? -2.248 -3.357 4.645 1.00 92.38 243 THR A O 1
ATOM 1956 N N . ILE A 1 244 ? -0.625 -3.694 6.167 1.00 93.38 244 ILE A N 1
ATOM 1957 C CA . ILE A 1 244 ? -0.644 -2.312 6.676 1.00 93.38 244 ILE A CA 1
ATOM 1958 C C . ILE A 1 244 ? -0.536 -1.286 5.532 1.00 93.38 244 ILE A C 1
ATOM 1960 O O . ILE A 1 244 ? -1.400 -0.414 5.455 1.00 93.38 244 ILE A O 1
ATOM 1964 N N . PRO A 1 245 ? 0.438 -1.386 4.597 1.00 91.25 245 PRO A N 1
ATOM 1965 C CA . PRO A 1 245 ? 0.564 -0.384 3.543 1.00 91.25 245 PRO A CA 1
ATOM 1966 C C . PRO A 1 245 ? -0.633 -0.370 2.590 1.00 91.25 245 PRO A C 1
ATOM 1968 O O . PRO A 1 245 ? -1.039 0.697 2.150 1.00 91.25 245 PRO A O 1
ATOM 1971 N N . ARG A 1 246 ? -1.216 -1.537 2.278 1.00 90.81 246 ARG A N 1
ATOM 1972 C CA . ARG A 1 246 ? -2.339 -1.633 1.334 1.00 90.81 246 ARG A CA 1
ATOM 1973 C C . ARG A 1 246 ? -3.644 -1.126 1.934 1.00 90.81 246 ARG A C 1
ATOM 1975 O O . ARG A 1 246 ? -4.356 -0.413 1.242 1.00 90.81 246 ARG A O 1
ATOM 1982 N N . LEU A 1 247 ? -3.922 -1.433 3.203 1.00 94.69 247 LEU A N 1
ATOM 1983 C CA . LEU A 1 247 ? -5.069 -0.872 3.924 1.00 94.69 247 LEU A CA 1
ATOM 1984 C C . LEU A 1 247 ? -4.975 0.652 3.996 1.00 94.69 247 LEU A C 1
ATOM 1986 O O . LEU A 1 247 ? -5.937 1.340 3.675 1.00 94.69 247 LEU A O 1
ATOM 1990 N N . TYR A 1 248 ? -3.790 1.166 4.327 1.00 93.38 248 TYR A N 1
ATOM 1991 C CA . TYR A 1 248 ? -3.550 2.602 4.401 1.00 93.38 248 TYR A CA 1
ATOM 1992 C C . TYR A 1 248 ? -3.713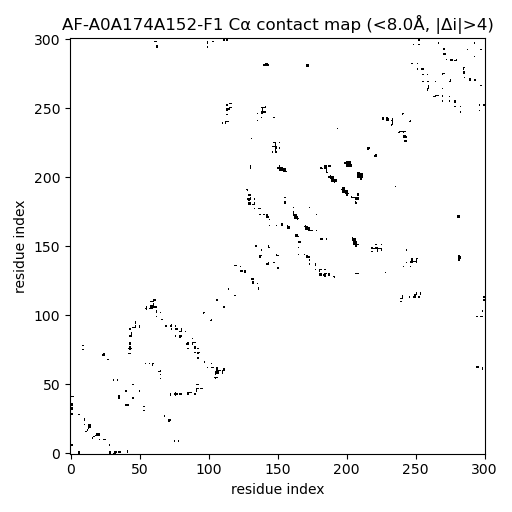 3.293 3.041 1.00 93.38 248 TYR A C 1
ATOM 1994 O O . TYR A 1 248 ? -4.382 4.316 2.938 1.00 93.38 248 TYR A O 1
ATOM 2002 N N . THR A 1 249 ? -3.139 2.718 1.977 1.00 91.94 249 THR A N 1
ATOM 2003 C CA . THR A 1 249 ? -3.330 3.207 0.604 1.00 91.94 249 THR A CA 1
ATOM 2004 C C . THR A 1 249 ? -4.800 3.182 0.197 1.00 91.94 249 THR A C 1
ATOM 2006 O O . THR A 1 249 ? -5.266 4.153 -0.388 1.00 91.94 249 THR A O 1
ATOM 2009 N N . ALA A 1 250 ? -5.528 2.112 0.518 1.00 93.88 250 ALA A N 1
ATOM 2010 C CA . ALA A 1 250 ? -6.939 1.993 0.176 1.00 93.88 250 ALA A CA 1
ATOM 2011 C C . ALA A 1 250 ? -7.798 3.053 0.871 1.00 93.88 250 ALA A C 1
ATOM 2013 O O . ALA A 1 250 ? -8.633 3.668 0.220 1.00 93.88 250 ALA A O 1
ATOM 2014 N N . GLY A 1 251 ? -7.527 3.331 2.147 1.00 95.50 251 GLY A N 1
ATOM 2015 C CA . GLY A 1 251 ? -8.180 4.407 2.885 1.00 95.50 251 GLY A CA 1
ATOM 2016 C C . GLY A 1 251 ? -8.003 5.784 2.255 1.00 95.50 251 GLY A C 1
ATOM 2017 O O . GLY A 1 251 ? -8.976 6.495 2.032 1.00 95.50 251 GLY A O 1
ATOM 2018 N N . ILE A 1 252 ? -6.760 6.130 1.901 1.00 94.88 252 ILE A N 1
ATOM 2019 C CA . ILE A 1 252 ? -6.442 7.399 1.225 1.00 94.88 252 ILE A CA 1
ATOM 2020 C C . ILE A 1 252 ? -7.198 7.510 -0.101 1.00 94.88 252 ILE A C 1
ATOM 2022 O O . ILE A 1 252 ? -7.805 8.538 -0.392 1.00 94.88 252 ILE A O 1
ATOM 2026 N N . VAL A 1 253 ? -7.153 6.450 -0.912 1.00 94.69 253 VAL A N 1
ATOM 2027 C CA . VAL A 1 253 ? -7.831 6.417 -2.213 1.00 94.69 253 VAL A CA 1
ATOM 2028 C C . VAL A 1 253 ? -9.340 6.561 -2.040 1.00 94.69 253 VAL A C 1
ATOM 2030 O O . VAL A 1 253 ? -9.962 7.291 -2.806 1.00 94.69 253 VAL A O 1
ATOM 2033 N N . GLU A 1 254 ? -9.929 5.910 -1.041 1.00 95.31 254 GLU A N 1
ATOM 2034 C CA . GLU A 1 254 ? -11.358 6.025 -0.768 1.00 95.31 254 GLU A CA 1
ATOM 2035 C C . GLU A 1 254 ? -11.755 7.451 -0.386 1.00 95.31 254 GLU A C 1
ATOM 2037 O O . GLU A 1 254 ? -12.703 7.985 -0.957 1.00 95.31 254 GLU A O 1
ATOM 2042 N N . GLN A 1 255 ? -10.992 8.116 0.486 1.00 94.25 255 GLN A N 1
ATOM 2043 C CA . GLN A 1 255 ? -11.269 9.514 0.820 1.00 94.25 255 GLN A CA 1
ATOM 2044 C C . GLN A 1 255 ? -11.141 10.435 -0.396 1.00 94.25 255 GLN A C 1
ATOM 2046 O O . GLN A 1 255 ? -11.976 11.318 -0.590 1.00 94.25 255 GLN A O 1
ATOM 2051 N N . PHE A 1 256 ? -10.151 10.209 -1.265 1.00 95.44 256 PHE A N 1
ATOM 2052 C CA . PHE A 1 256 ? -10.073 10.941 -2.529 1.00 95.44 256 PHE A CA 1
ATOM 2053 C C . PHE A 1 256 ? -11.306 10.702 -3.406 1.00 95.44 256 PHE A C 1
ATOM 2055 O O . PHE A 1 256 ? -11.866 11.670 -3.914 1.00 95.44 256 PHE A O 1
ATOM 2062 N N . ARG A 1 257 ? -11.790 9.460 -3.543 1.00 95.00 257 ARG A N 1
ATOM 2063 C CA . ARG A 1 257 ? -13.024 9.157 -4.296 1.00 95.00 257 ARG A CA 1
ATOM 2064 C C . ARG A 1 257 ? -14.247 9.860 -3.704 1.00 95.00 257 ARG A C 1
ATOM 2066 O O . ARG A 1 257 ? -15.061 10.401 -4.453 1.00 95.00 257 ARG A O 1
ATOM 2073 N N . GLU A 1 258 ? -14.375 9.882 -2.379 1.00 93.94 258 GLU A N 1
ATOM 2074 C CA . GLU A 1 258 ? -15.460 10.582 -1.684 1.00 93.94 258 GLU A CA 1
ATOM 2075 C C . GLU A 1 258 ? -15.417 12.093 -1.944 1.00 93.94 258 GLU A C 1
ATOM 2077 O O . GLU A 1 258 ? -16.447 12.690 -2.262 1.00 93.94 258 GLU A O 1
ATOM 2082 N N . ILE A 1 259 ? -14.233 12.708 -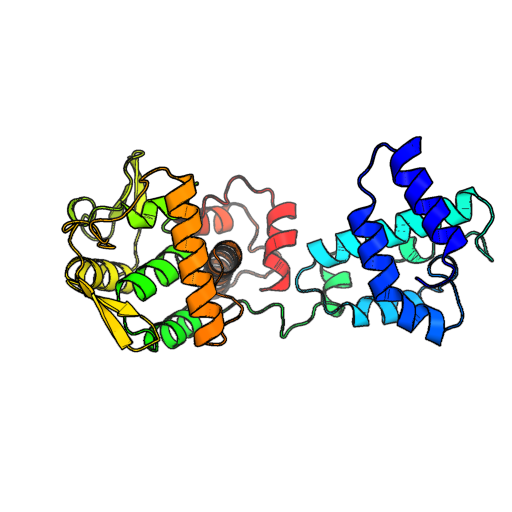1.878 1.00 94.88 259 ILE A N 1
ATOM 2083 C CA . ILE A 1 259 ? -14.031 14.133 -2.177 1.00 94.88 259 ILE A CA 1
ATOM 2084 C C . ILE A 1 259 ? -14.339 14.423 -3.650 1.00 94.88 259 ILE A C 1
ATOM 2086 O O . ILE A 1 259 ? -15.100 15.349 -3.933 1.00 94.88 259 ILE A O 1
ATOM 2090 N N . MET A 1 260 ? -13.824 13.613 -4.584 1.00 95.88 260 MET A N 1
ATOM 2091 C CA . MET A 1 260 ? -14.110 13.749 -6.018 1.00 95.88 260 MET A CA 1
ATOM 2092 C C . MET A 1 260 ? -15.612 13.736 -6.284 1.00 95.88 260 MET A C 1
ATOM 2094 O O . MET A 1 260 ? -16.118 14.606 -6.988 1.00 95.88 260 MET A O 1
ATOM 2098 N N . LYS A 1 261 ? -16.343 12.803 -5.664 1.00 95.75 261 LYS A N 1
ATOM 2099 C CA . LYS A 1 261 ? -17.800 12.705 -5.793 1.00 95.75 261 LYS A CA 1
ATOM 2100 C C . LYS A 1 261 ? -18.522 13.890 -5.150 1.00 95.75 261 LYS A C 1
ATOM 2102 O O . LYS A 1 261 ? -19.458 14.421 -5.739 1.00 95.75 261 LYS A O 1
ATOM 2107 N N . LYS A 1 262 ? -18.114 14.300 -3.947 1.00 95.69 262 LYS A N 1
ATOM 2108 C CA . LYS A 1 262 ? -18.774 15.364 -3.174 1.00 95.69 262 LYS A CA 1
ATOM 2109 C C . LYS A 1 262 ? -18.598 16.748 -3.801 1.00 95.69 262 LYS A C 1
ATOM 2111 O O . LYS A 1 262 ? -19.525 17.551 -3.750 1.00 95.69 262 LYS A O 1
ATOM 2116 N N . TYR A 1 263 ? -17.427 17.019 -4.369 1.00 95.31 263 TYR A N 1
ATOM 2117 C CA . TYR A 1 263 ? -17.059 18.330 -4.911 1.00 95.31 263 TYR A CA 1
ATOM 2118 C C . TYR A 1 263 ? -16.973 18.356 -6.443 1.00 95.31 263 TYR A C 1
ATOM 2120 O O . TYR A 1 263 ? -16.620 19.387 -7.005 1.00 95.31 263 TYR A O 1
ATOM 2128 N N . ASN A 1 264 ? -17.312 17.248 -7.114 1.00 94.75 264 ASN A N 1
ATOM 2129 C CA . ASN A 1 264 ? -17.234 17.083 -8.568 1.00 94.75 264 ASN A CA 1
ATOM 2130 C C . ASN A 1 264 ? -15.845 17.438 -9.138 1.00 94.75 264 ASN A C 1
ATOM 2132 O O . ASN A 1 264 ? -15.718 18.223 -10.077 1.00 94.75 264 ASN A O 1
ATOM 2136 N N . VAL A 1 265 ? -14.800 16.882 -8.521 1.00 95.56 265 VAL A N 1
ATOM 2137 C CA . VAL A 1 265 ? -13.390 17.151 -8.849 1.00 95.56 265 VAL A CA 1
ATOM 2138 C C . VAL A 1 265 ? -12.868 16.066 -9.778 1.00 95.56 265 VAL A C 1
ATOM 2140 O O . VAL A 1 265 ? -13.145 14.881 -9.575 1.00 95.56 265 VAL A O 1
ATOM 2143 N N . SER A 1 266 ? -12.095 16.469 -10.784 1.00 93.88 266 SER A N 1
ATOM 2144 C CA . SER A 1 266 ? -11.429 15.537 -11.689 1.00 93.88 266 SER A CA 1
ATOM 2145 C C . SER A 1 266 ? -10.335 14.738 -10.970 1.00 93.88 266 SER A C 1
ATOM 2147 O O . SER A 1 266 ? -9.846 15.092 -9.893 1.00 93.88 266 SER A O 1
ATOM 2149 N N . LYS A 1 267 ? -9.906 13.645 -11.594 1.00 90.69 267 LYS A N 1
ATOM 2150 C CA . LYS A 1 267 ? -8.802 12.822 -11.095 1.00 90.69 267 LYS A CA 1
ATOM 2151 C C . LYS A 1 267 ? -7.460 13.563 -11.167 1.00 90.69 267 LYS A C 1
ATOM 2153 O O . LYS A 1 267 ? -6.521 13.259 -10.431 1.00 90.69 267 LYS A O 1
ATOM 2158 N N . GLU A 1 268 ? -7.362 14.535 -12.059 1.00 87.69 268 GLU A N 1
ATOM 2159 C CA . GLU A 1 268 ? -6.182 15.351 -12.304 1.00 87.69 268 GLU A CA 1
ATOM 2160 C C . GLU A 1 268 ? -6.004 16.410 -11.207 1.00 87.69 268 GLU A C 1
ATOM 2162 O O . GLU A 1 268 ? -4.869 16.652 -10.773 1.00 87.69 268 GLU A O 1
ATOM 2167 N N . ASP A 1 269 ? -7.124 16.966 -10.734 1.00 92.88 269 ASP A N 1
ATOM 2168 C CA . ASP A 1 269 ? -7.188 18.087 -9.788 1.00 92.88 269 ASP A CA 1
ATOM 2169 C C . ASP A 1 269 ? -7.299 17.638 -8.323 1.00 92.88 269 ASP A C 1
ATOM 2171 O O . ASP A 1 269 ? -7.029 18.410 -7.406 1.00 92.88 269 ASP A O 1
ATOM 2175 N N . ILE A 1 270 ? -7.635 16.373 -8.056 1.00 94.31 270 ILE A N 1
ATOM 2176 C CA . ILE A 1 270 ? -7.788 15.851 -6.683 1.00 94.31 270 ILE A CA 1
ATOM 2177 C C . ILE A 1 270 ? -6.507 15.929 -5.832 1.00 94.31 270 ILE A C 1
ATOM 2179 O O . ILE A 1 270 ? -6.553 15.843 -4.608 1.00 94.31 270 ILE A O 1
ATOM 2183 N N . PHE A 1 271 ? -5.351 16.107 -6.475 1.00 93.31 271 PHE A N 1
ATOM 2184 C CA . PHE A 1 271 ? -4.050 16.241 -5.818 1.00 93.31 271 PHE A CA 1
ATOM 2185 C C . PHE A 1 271 ? -3.644 17.696 -5.538 1.00 93.31 271 PHE A C 1
ATOM 2187 O O . PHE A 1 271 ? -2.494 17.935 -5.162 1.00 93.31 271 PHE A O 1
ATOM 2194 N N . GLU A 1 272 ? -4.547 18.660 -5.736 1.00 91.31 272 GLU A N 1
ATOM 2195 C CA . GLU A 1 272 ? -4.361 20.041 -5.281 1.00 91.31 272 GLU A CA 1
ATOM 2196 C C . GLU A 1 272 ? -4.413 20.146 -3.749 1.00 91.31 272 GLU A C 1
ATOM 2198 O O . GLU A 1 272 ? -5.120 19.385 -3.080 1.00 91.31 272 GLU A O 1
ATOM 2203 N N . SER A 1 273 ? -3.673 21.110 -3.187 1.00 87.00 273 SER A N 1
ATOM 2204 C CA . SER A 1 273 ? -3.436 21.231 -1.736 1.00 87.00 273 SER A CA 1
ATOM 2205 C C . SER A 1 273 ? -4.721 21.211 -0.908 1.00 87.00 273 SER A C 1
ATOM 2207 O O . SER A 1 273 ? -4.808 20.452 0.053 1.00 87.00 273 SER A O 1
ATOM 2209 N N . GLN A 1 274 ? -5.745 21.956 -1.334 1.00 90.56 274 GLN A N 1
ATOM 2210 C CA . GLN A 1 274 ? -7.026 22.046 -0.629 1.00 90.56 274 GLN A CA 1
ATOM 2211 C C . GLN A 1 274 ? -7.703 20.682 -0.425 1.00 90.56 274 GLN A C 1
ATOM 2213 O O . GLN A 1 274 ? -8.297 20.448 0.620 1.00 90.56 274 GLN A O 1
ATOM 2218 N N . TYR A 1 275 ? -7.597 19.757 -1.385 1.00 92.31 275 TYR A N 1
ATOM 2219 C CA . TYR A 1 275 ? -8.210 18.429 -1.280 1.00 92.31 275 TYR A CA 1
ATOM 2220 C C . TYR A 1 275 ? -7.318 17.452 -0.511 1.00 92.31 275 TYR A C 1
ATOM 2222 O O . TYR A 1 275 ? -7.811 16.611 0.240 1.00 92.31 275 TYR A O 1
ATOM 2230 N N . VAL A 1 276 ? -5.997 17.587 -0.649 1.00 91.38 276 VAL A N 1
ATOM 2231 C CA . VAL A 1 276 ? -5.015 16.798 0.110 1.00 91.38 276 VAL A CA 1
ATOM 2232 C C . VAL A 1 276 ? -5.109 17.095 1.609 1.00 91.38 276 VAL A C 1
ATOM 2234 O O . VAL A 1 276 ? -5.008 16.179 2.429 1.00 91.38 276 VAL A O 1
ATOM 2237 N N . GLU A 1 277 ? -5.349 18.350 1.985 1.00 88.94 277 GLU A N 1
ATOM 2238 C CA . GLU A 1 277 ? -5.566 18.755 3.378 1.00 88.94 277 GLU A CA 1
ATOM 2239 C C . GLU A 1 277 ? -6.797 18.076 3.992 1.00 88.94 277 GLU A C 1
ATOM 2241 O O . GLU A 1 277 ? -6.731 17.614 5.131 1.00 88.94 277 GLU A O 1
ATOM 2246 N N . MET A 1 278 ? -7.877 17.898 3.222 1.00 88.00 278 MET A N 1
ATOM 2247 C CA . MET A 1 278 ? -9.092 17.217 3.694 1.00 88.00 278 MET A CA 1
ATOM 2248 C C . MET A 1 278 ? -8.848 15.744 4.046 1.00 88.00 278 MET A C 1
ATOM 2250 O O . MET A 1 278 ? -9.432 15.238 5.005 1.00 88.00 278 MET A O 1
ATOM 2254 N N . VAL A 1 279 ? -7.951 15.071 3.319 1.00 87.38 279 VAL A N 1
ATOM 2255 C CA . VAL A 1 279 ? -7.542 13.684 3.606 1.00 87.38 279 VAL A CA 1
ATOM 2256 C C . VAL A 1 279 ? -6.530 13.611 4.758 1.00 87.38 279 VAL A C 1
ATOM 2258 O O . VAL A 1 279 ? -6.393 12.600 5.445 1.00 87.38 279 VAL A O 1
ATOM 2261 N N . SER A 1 280 ? -5.791 14.691 5.010 1.00 76.50 280 SER A N 1
ATOM 2262 C CA . SER A 1 280 ? -4.629 14.662 5.904 1.00 76.50 280 SER A CA 1
ATOM 2263 C C . SER A 1 280 ? -4.964 14.508 7.388 1.00 76.50 280 SER A C 1
ATOM 2265 O O . SER A 1 280 ? -4.078 14.095 8.134 1.00 76.50 280 SER A O 1
ATOM 2267 N N . SER A 1 281 ? -6.213 14.761 7.802 1.00 74.31 281 SER A N 1
ATOM 2268 C CA . SER A 1 281 ? -6.657 14.680 9.208 1.00 74.31 281 SER A CA 1
ATOM 2269 C C . SER A 1 281 ? -6.240 13.373 9.897 1.00 74.31 281 SER A C 1
ATOM 2271 O O . SER A 1 281 ? -5.701 13.398 11.003 1.00 74.31 281 SER A O 1
ATOM 2273 N N . ASN A 1 282 ? -6.374 12.238 9.206 1.00 83.69 282 ASN A N 1
ATOM 2274 C CA . ASN A 1 282 ? -5.907 10.947 9.708 1.00 83.69 282 ASN A CA 1
ATOM 2275 C C . ASN A 1 282 ? -4.639 10.428 8.999 1.00 83.69 282 ASN A C 1
ATOM 2277 O O . ASN A 1 282 ? -3.853 9.730 9.637 1.00 83.69 282 ASN A O 1
ATOM 2281 N N . TYR A 1 283 ? -4.373 10.784 7.734 1.00 86.88 283 TYR A N 1
ATOM 2282 C CA . TYR A 1 283 ? -3.363 10.087 6.914 1.00 86.88 283 TYR A CA 1
ATOM 2283 C C . TYR A 1 283 ? -1.991 10.771 6.772 1.00 86.88 283 TYR A C 1
ATOM 2285 O O . TYR A 1 283 ? -1.137 10.240 6.056 1.00 86.88 283 TYR A O 1
ATOM 2293 N N . ASN A 1 284 ? -1.726 11.900 7.435 1.00 82.81 284 ASN A N 1
ATOM 2294 C CA . ASN A 1 284 ? -0.407 12.565 7.444 1.00 82.81 284 ASN A CA 1
ATOM 2295 C C . ASN A 1 284 ? 0.247 12.679 6.036 1.00 82.81 284 ASN A C 1
ATOM 2297 O O . ASN A 1 284 ? 1.457 12.497 5.888 1.00 82.81 284 ASN A O 1
ATOM 2301 N N . ILE A 1 285 ? -0.549 12.923 4.981 1.00 87.81 285 ILE A N 1
ATOM 2302 C CA . ILE A 1 285 ? -0.072 12.961 3.582 1.00 87.81 285 ILE A CA 1
ATOM 2303 C C . ILE A 1 285 ? 0.207 14.371 3.056 1.00 87.81 285 ILE A C 1
ATOM 2305 O O . ILE A 1 285 ? 0.707 14.503 1.941 1.00 87.81 285 ILE A O 1
ATOM 2309 N N . SER A 1 286 ? -0.076 15.412 3.839 1.00 81.44 286 SER A N 1
ATOM 2310 C CA . SER A 1 286 ? 0.147 16.817 3.469 1.00 81.44 286 SER A CA 1
ATOM 2311 C C . SER A 1 286 ? 1.612 17.143 3.164 1.00 81.44 286 SER A C 1
ATOM 2313 O O . SER A 1 286 ? 1.893 18.063 2.404 1.00 81.44 286 SER A O 1
ATOM 2315 N N . SER A 1 287 ? 2.556 16.365 3.701 1.00 83.50 287 SER A N 1
ATOM 2316 C CA . SER A 1 287 ? 3.988 16.495 3.405 1.00 83.50 287 SER A CA 1
ATOM 2317 C C . SER A 1 287 ? 4.378 15.987 2.011 1.00 83.50 287 SER A C 1
ATOM 2319 O O . SER A 1 287 ? 5.491 16.239 1.545 1.00 83.50 287 SER A O 1
ATOM 2321 N N . TYR A 1 288 ? 3.502 15.248 1.325 1.00 86.50 288 TYR A N 1
ATOM 2322 C CA . TYR A 1 288 ? 3.792 14.717 0.000 1.00 86.50 288 TYR A CA 1
ATOM 2323 C C . TYR A 1 288 ? 3.504 15.756 -1.082 1.00 86.50 288 TYR A C 1
ATOM 2325 O O . TYR A 1 288 ? 2.385 16.236 -1.225 1.00 86.50 288 TYR A O 1
ATOM 2333 N N . GLY A 1 289 ? 4.501 16.030 -1.927 1.00 87.50 289 GLY A N 1
ATOM 2334 C CA . GLY A 1 289 ? 4.290 16.832 -3.131 1.00 87.50 289 GLY A CA 1
ATOM 2335 C C . GLY A 1 289 ? 3.332 16.161 -4.127 1.00 87.50 289 GLY A C 1
ATOM 2336 O O . GLY A 1 289 ? 3.252 14.929 -4.201 1.00 87.50 289 GLY A O 1
ATOM 2337 N N . LYS A 1 290 ? 2.662 16.974 -4.956 1.00 88.50 290 LYS A N 1
ATOM 2338 C CA . LYS A 1 290 ? 1.678 16.543 -5.971 1.00 88.50 290 LYS A CA 1
ATOM 2339 C C . LYS A 1 290 ? 2.163 15.375 -6.838 1.00 88.50 290 LYS A C 1
ATOM 2341 O O . LYS A 1 290 ? 1.435 14.404 -7.028 1.00 88.50 290 LYS A O 1
ATOM 2346 N N . GLY A 1 291 ? 3.410 15.419 -7.316 1.00 85.94 291 GLY A N 1
ATOM 2347 C CA . GLY A 1 291 ? 3.996 14.334 -8.117 1.00 85.94 291 GLY A CA 1
ATOM 2348 C C . GLY A 1 291 ? 4.082 13.001 -7.362 1.00 85.94 291 GLY A C 1
ATOM 2349 O O . GLY A 1 291 ? 3.747 11.948 -7.903 1.00 85.94 291 GLY A O 1
ATOM 2350 N N . THR A 1 292 ? 4.457 13.032 -6.080 1.00 87.75 292 THR A N 1
ATOM 2351 C CA . THR A 1 292 ? 4.501 11.841 -5.215 1.00 87.75 292 THR A CA 1
ATOM 2352 C C . THR A 1 292 ? 3.109 11.261 -4.994 1.00 87.75 292 THR A C 1
ATOM 2354 O O . THR A 1 292 ? 2.941 10.042 -5.048 1.00 87.75 292 THR A O 1
ATOM 2357 N N . LEU A 1 293 ? 2.112 12.118 -4.768 1.00 90.31 293 LEU A N 1
ATOM 2358 C CA . LEU A 1 293 ? 0.723 11.699 -4.597 1.00 90.31 293 LEU A CA 1
ATOM 2359 C C . LEU A 1 293 ? 0.174 11.050 -5.870 1.00 90.31 293 LEU A C 1
ATOM 2361 O O . LEU A 1 293 ? -0.329 9.927 -5.802 1.00 90.31 293 LEU A O 1
ATOM 2365 N N . LYS A 1 294 ? 0.370 11.687 -7.033 1.00 88.62 294 LYS A N 1
ATOM 2366 C CA . LYS A 1 294 ? -0.002 11.114 -8.333 1.00 88.62 294 LYS A CA 1
ATOM 2367 C C . LYS A 1 294 ? 0.629 9.736 -8.526 1.00 88.62 294 LYS A C 1
ATOM 2369 O O . LYS A 1 294 ? -0.081 8.757 -8.739 1.00 88.62 294 LYS A O 1
ATOM 2374 N N . ASN A 1 295 ? 1.944 9.624 -8.336 1.00 82.50 295 ASN A N 1
ATOM 2375 C CA . ASN A 1 295 ? 2.674 8.360 -8.483 1.00 82.50 295 ASN A CA 1
ATOM 2376 C C . ASN A 1 295 ? 2.151 7.232 -7.585 1.00 82.50 295 ASN A C 1
ATOM 2378 O O . ASN A 1 295 ? 2.236 6.059 -7.952 1.00 82.50 295 ASN A O 1
ATOM 2382 N N . LYS A 1 296 ? 1.650 7.568 -6.392 1.00 85.06 296 LYS A N 1
ATOM 2383 C CA . LYS A 1 296 ? 1.155 6.585 -5.426 1.00 85.06 296 LYS A CA 1
ATOM 2384 C C . LYS A 1 296 ? -0.305 6.205 -5.648 1.00 85.06 296 LYS A C 1
ATOM 2386 O O . LYS A 1 296 ? -0.632 5.037 -5.453 1.00 85.06 296 LYS A O 1
ATOM 2391 N N . PHE A 1 297 ? -1.162 7.161 -6.002 1.00 89.00 297 PHE A N 1
ATOM 2392 C CA . PHE A 1 297 ? -2.613 6.996 -5.881 1.00 89.00 297 PHE A CA 1
ATOM 2393 C C . PHE A 1 297 ? -3.373 7.105 -7.204 1.00 89.00 297 PHE A C 1
ATOM 2395 O O . PHE A 1 297 ? -4.439 6.507 -7.323 1.00 89.00 297 PHE A O 1
ATOM 2402 N N . TYR A 1 298 ? -2.820 7.788 -8.213 1.00 88.44 298 TYR A N 1
ATOM 2403 C CA . TYR A 1 298 ? -3.527 8.077 -9.465 1.00 88.44 298 TYR A CA 1
ATOM 2404 C C . TYR A 1 298 ? -3.989 6.795 -10.177 1.00 88.44 298 TYR A C 1
ATOM 2406 O O . TYR A 1 298 ? -5.090 6.753 -10.695 1.00 88.44 298 TYR A O 1
ATOM 2414 N N . SER A 1 299 ? -3.240 5.690 -10.154 1.00 84.12 299 SER A N 1
ATOM 2415 C CA . SER A 1 299 ? -3.691 4.448 -10.813 1.00 84.12 299 SER A CA 1
ATOM 2416 C C . SER A 1 299 ? -4.915 3.773 -10.173 1.00 84.12 299 SER A C 1
ATOM 2418 O O . SER A 1 299 ? -5.437 2.829 -10.758 1.00 84.12 299 SER A O 1
ATOM 2420 N N . TYR A 1 300 ? -5.340 4.194 -8.977 1.00 85.56 300 TYR A N 1
ATOM 2421 C CA . TYR A 1 300 ? -6.478 3.603 -8.261 1.00 85.56 300 TYR A CA 1
ATOM 2422 C C . TYR A 1 300 ? -7.760 4.445 -8.310 1.00 85.56 300 TYR A C 1
ATOM 2424 O O . TYR A 1 300 ? -8.813 3.946 -7.900 1.00 85.56 300 TYR A O 1
ATOM 2432 N N . LEU A 1 301 ? -7.661 5.703 -8.743 1.00 87.12 301 LEU A N 1
ATOM 2433 C CA . LEU A 1 301 ? -8.790 6.615 -8.947 1.00 87.12 301 LEU A CA 1
ATOM 2434 C C . LEU A 1 301 ? -9.379 6.420 -10.344 1.00 87.12 301 LEU A C 1
ATOM 2436 O O . LEU A 1 301 ? -10.613 6.510 -10.466 1.00 87.12 301 LEU A O 1
#

Sequence (301 aa):
MYNEERKKEYLRHIVEDLGQTPQSAKALFNKTKDYEDLLNKDLCDFTFSEIDKLLSTFAASSINALRKNISVLRKYADWCCSCNISIDNINHYDEIDMEIESLQKYLNKERAVCPSREQVLKDISKIRNYSDKFLILALFEGVRTEAPGELLRAKISKLNGNILTFENGEEKTLSETLVDLAKVSSQEEEYISFTGTASLLSMKGNIVNSRNNTRSDSLEALNLRLTNRLIALRKELNIPYLTIPRLYTAGIVEQFREIMKKYNVSKEDIFESQYVEMVSSNYNISSYGKGTLKNKFYSYL

InterPro domains:
  IPR055008 MrpR, C-terminal catalytic domain [PF22823] (116-295)
  IPR055009 MrpR, N-terminal core-binding domain [PF22822] (1-81)

Mean predicted aligned error: 7.0 Å

Nearest PDB structures (foldseek):
  8bj6-assembly1_A  TM=5.194E-01  e=3.006E-12  Bacillus subtilis subsp. subtilis str. 168

pLDDT: mean 90.78, std 6.86, range [60.09, 98.44]